Protein AF-0000000069213730 (afdb_homodimer)

Foldseek 3Di:
DDLVVLQVVLLVLLLVLLVLLLVLLVVQCVVVPDDDDPDPVCPVSNVLSVVSNVVSVVSVCVNVVVVVCCVPPVLCLFLLSVLVVLLVNLVSQLDDDPDDPVSNVSSNVSSVSSNVSSVVSNCCRVPNDPSNGVCSNCVSCVVVVVD/DDLVVLVVVLLVLLLVLLVLLLVLLVVQCCVVPPDDDPDVVCPVSNVLSVVSNVVSVVSVCVNVVVVVCCVPPVLCLFLLSVLVVLLVNLVSQLPDDPDDPVSNVSSNVSSVSSNVSSVVSNCCRVPNDPSNGVCSNCVSCVVVVVD

Radius of gyration: 19.74 Å; Cα contacts (8 Å, |Δi|>4): 390; chains: 2; bounding box: 55×53×45 Å

Solvent-accessible surface area (backbone atoms only — not comparable to full-atom values): 14589 Å² total; per-residue (Å²): 132,55,46,68,55,43,50,50,50,52,50,49,54,43,52,50,52,20,49,51,41,29,50,49,12,52,51,41,43,57,60,62,58,62,78,62,81,87,43,80,89,47,59,70,64,55,50,59,26,52,50,27,41,52,48,18,52,53,47,45,28,56,76,74,34,43,65,59,33,51,49,36,34,31,47,59,47,34,40,51,42,38,10,55,48,27,37,50,50,10,54,58,50,29,58,40,73,83,44,54,71,66,48,29,52,49,16,41,52,54,11,48,52,32,30,50,53,8,50,52,29,37,47,39,52,75,70,37,56,64,49,45,44,44,40,46,37,38,52,48,26,65,70,59,56,71,111,131,56,48,67,54,45,51,50,51,53,49,51,53,43,51,52,52,19,50,51,41,29,50,49,12,51,52,44,44,53,56,54,61,66,72,55,79,85,42,80,90,46,61,68,63,55,48,57,26,51,50,27,39,51,50,18,52,52,46,45,28,58,77,74,35,43,66,58,32,50,49,36,34,30,47,60,48,34,40,51,42,37,9,56,49,27,37,50,50,12,55,56,50,29,59,39,70,84,44,55,72,68,47,28,51,50,16,44,54,53,11,49,52,32,30,50,53,8,50,52,28,39,47,38,53,74,69,37,55,62,50,46,45,45,39,48,38,38,52,50,26,63,71,61,58,73,109

Secondary structure (DSSP, 8-state):
--HHHHHHHHHHHHHHHHHHHHHHHHHHHHHHHSSS---GGGGGGGHHHHHHHHHHHHHHHHHH-HHHHHHH-GGGGSHHHHHHHHHHHHHHHH--SSS-HHHHHHHHHHHHHHHHHHHHHHHHHHHS-HHHHHHHHHHHHHHHT--/--HHHHHHHHHHHHHHHHHHHHHHHHHHHHHHHHHS---GGGGGGGHHHHHHHHHHHHHHHHHH-HHHHHHH-GGGGSHHHHHHHHHHHHHHHH--SSS-HHHHHHHHHHHHHHHHHHHHHHHHHHHS-HHHHHHHHHHHHHHHT--

Sequence (294 aa):
METKTWILILRWVNIVAAVVIGAMGIYQLVTFQMFSDFHFYEIWSIFTPIYSLIFCGLLLAIEFKKDFIAEQFQFMMTCFGRGIFYIFLGSVVSYSPTGSSSQQVAGWIWGLTLWLVGIFYVVIHFVGPKSATAGLRDAVSAEYGTAMETKTWILILRWVNIVAAVVIGAMGIYQLVTFQMFSDFHFYEIWSIFTPIYSLIFCGLLLAIEFKKDFIAEQFQFMMTCFGRGIFYIFLGSVVSYSPTGSSSQQVAGWIWGLTLWLVGIFYVVIHFVGPKSATAGLRDAVSAEYGTA

pLDDT: mean 78.94, std 15.92, range [37.81, 96.38]

Organism: Paramecium tetraurelia (NCBI:txid5888)

Nearest PDB structures (foldseek):
  8qae-assembly1_A  TM=4.904E-01  e=9.691E+00  synthetic construct
  4oq5-assembly1_A  TM=1.900E-01  e=5.378E+00  Homo sapiens
  4oq5-assembly1_A  TM=1.900E-01  e=6.230E+00  Homo sapiens

InterPro domains:
  IPR013714 Golgi apparatus membrane protein TVP15 [PF08507] (9-138)
  IPR013714 Golgi apparatus membrane protein TVP15 [PTHR28128] (3-138)

Structure (mmCIF, N/CA/C/O backbone):
data_AF-0000000069213730-model_v1
#
loop_
_entity.id
_entity.type
_entity.pdbx_description
1 polymer 'Chromosome undetermined scaffold_112, whole genome shotgun sequence'
#
loop_
_atom_site.group_PDB
_atom_site.id
_atom_site.type_symbol
_atom_site.label_atom_id
_atom_site.label_alt_id
_atom_site.label_comp_id
_atom_site.label_asym_id
_atom_site.label_entity_id
_atom_site.label_seq_id
_atom_site.pdbx_PDB_ins_code
_atom_site.Cartn_x
_atom_site.Cartn_y
_atom_site.Cartn_z
_atom_site.occupancy
_atom_site.B_iso_or_equiv
_atom_site.auth_seq_id
_atom_site.auth_comp_id
_atom_site.auth_asym_id
_atom_site.auth_atom_id
_atom_site.pdbx_PDB_model_num
ATOM 1 N N . MET A 1 1 ? -29.531 3.436 14.289 1 64.88 1 MET A N 1
ATOM 2 C CA . MET A 1 1 ? -28.375 3.199 15.156 1 64.88 1 MET A CA 1
ATOM 3 C C . MET A 1 1 ? -27.672 4.508 15.492 1 64.88 1 MET A C 1
ATOM 5 O O . MET A 1 1 ? -27.516 5.375 14.633 1 64.88 1 MET A O 1
ATOM 9 N N . GLU A 1 2 ? -27.359 4.578 16.781 1 74.44 2 GLU A N 1
ATOM 10 C CA . GLU A 1 2 ? -26.719 5.805 17.25 1 74.44 2 GLU A CA 1
ATOM 11 C C . GLU A 1 2 ? -25.281 5.895 16.75 1 74.44 2 GLU A C 1
ATOM 13 O O . GLU A 1 2 ? -24.656 4.875 16.438 1 74.44 2 GLU A O 1
ATOM 18 N N . THR A 1 3 ? -24.891 7 16.516 1 75.12 3 THR A N 1
ATOM 19 C CA . THR A 1 3 ? -23.531 7.277 16.062 1 75.12 3 THR A CA 1
ATOM 20 C C . THR A 1 3 ? -22.516 6.488 16.875 1 75.12 3 THR A C 1
ATOM 22 O O . THR A 1 3 ? -21.547 5.945 16.328 1 75.12 3 THR A O 1
ATOM 25 N N . LYS A 1 4 ? -22.719 6.359 18.172 1 77.69 4 LYS A N 1
ATOM 26 C CA . LYS A 1 4 ? -21.797 5.656 19.062 1 77.69 4 LYS A CA 1
ATOM 27 C C . LYS A 1 4 ? -21.719 4.172 18.703 1 77.69 4 LYS A C 1
ATOM 29 O O . LYS A 1 4 ? -20.641 3.566 18.781 1 77.69 4 LYS A O 1
ATOM 34 N N . THR A 1 5 ? -22.828 3.654 18.359 1 79.88 5 THR A N 1
ATOM 35 C CA . THR A 1 5 ? -22.891 2.24 18 1 79.88 5 THR A CA 1
ATOM 36 C C . THR A 1 5 ? -22.109 1.974 16.719 1 79.88 5 THR A C 1
ATOM 38 O O . THR A 1 5 ? -21.375 0.99 16.625 1 79.88 5 THR A O 1
ATOM 41 N N . TRP A 1 6 ? -22.219 2.844 15.781 1 78.81 6 TRP A N 1
ATOM 42 C CA . TRP A 1 6 ? -21.516 2.688 14.516 1 78.81 6 TRP A CA 1
ATOM 43 C C . TRP A 1 6 ? -20 2.764 14.727 1 78.81 6 TRP A C 1
ATOM 45 O O . TRP A 1 6 ? -19.25 1.997 14.125 1 78.81 6 TRP A O 1
ATOM 55 N N . ILE A 1 7 ? -19.625 3.666 15.594 1 78.31 7 ILE A N 1
ATOM 56 C CA . ILE A 1 7 ? -18.203 3.844 15.875 1 78.31 7 ILE A CA 1
ATOM 57 C C . ILE A 1 7 ? -17.641 2.582 16.531 1 78.31 7 ILE A C 1
ATOM 59 O O . ILE A 1 7 ? -16.547 2.141 16.203 1 78.31 7 ILE A O 1
ATOM 63 N N . LEU A 1 8 ? -18.453 2.074 17.375 1 83.75 8 LEU A N 1
ATOM 64 C CA . LEU A 1 8 ? -18.031 0.852 18.062 1 83.75 8 LEU A CA 1
ATOM 65 C C . LEU A 1 8 ? -17.938 -0.308 17.078 1 83.75 8 LEU A C 1
ATOM 67 O O . LEU A 1 8 ? -17 -1.104 17.141 1 83.75 8 LEU A O 1
ATOM 71 N N . ILE A 1 9 ? -18.891 -0.422 16.25 1 85.31 9 ILE A N 1
ATOM 72 C CA . ILE A 1 9 ? -18.875 -1.48 15.242 1 85.31 9 ILE A CA 1
ATOM 73 C C . ILE A 1 9 ? -17.656 -1.335 14.352 1 85.31 9 ILE A C 1
ATOM 75 O O . ILE A 1 9 ? -16.938 -2.307 14.109 1 85.31 9 ILE A O 1
ATOM 79 N N . LEU A 1 10 ? -17.406 -0.163 13.898 1 86.38 10 LEU A N 1
ATOM 80 C CA . LEU A 1 10 ? -16.281 0.077 13 1 86.38 10 LEU A CA 1
ATOM 81 C C . LEU A 1 10 ? -14.953 -0.182 13.711 1 86.38 10 LEU A C 1
ATOM 83 O O . LEU A 1 10 ? -14 -0.667 13.094 1 86.38 10 LEU A O 1
ATOM 87 N N . ARG A 1 11 ? -14.93 0.117 14.977 1 87.06 11 ARG A N 1
ATOM 88 C CA . ARG A 1 11 ? -13.727 -0.143 15.766 1 87.06 11 ARG A CA 1
ATOM 89 C C . ARG A 1 11 ? -13.453 -1.639 15.867 1 87.06 11 ARG A C 1
ATOM 91 O O . ARG A 1 11 ? -12.328 -2.084 15.648 1 87.06 11 ARG A O 1
ATOM 98 N N . TRP A 1 12 ? -14.445 -2.367 16.156 1 90.56 12 TRP A N 1
ATOM 99 C CA . TRP A 1 12 ? -14.281 -3.811 16.297 1 90.56 12 TRP A CA 1
ATOM 100 C C . TRP A 1 12 ? -13.969 -4.449 14.945 1 90.56 12 TRP A C 1
ATOM 102 O O . TRP A 1 12 ? -13.133 -5.355 14.859 1 90.56 12 TRP A O 1
ATOM 112 N N . VAL A 1 13 ? -14.672 -4.008 13.93 1 91.88 13 VAL A N 1
ATOM 113 C CA . VAL A 1 13 ? -14.398 -4.508 12.586 1 91.88 13 VAL A CA 1
ATOM 114 C C . VAL A 1 13 ? -12.922 -4.297 12.25 1 91.88 13 VAL A C 1
ATOM 116 O O . VAL A 1 13 ? -12.258 -5.203 11.742 1 91.88 13 VAL A O 1
ATOM 119 N N . ASN A 1 14 ? -12.414 -3.16 12.586 1 92.38 14 ASN A N 1
ATOM 120 C CA . ASN A 1 14 ? -11.023 -2.838 12.312 1 92.38 14 ASN A CA 1
ATOM 121 C C . ASN A 1 14 ? -10.07 -3.713 13.125 1 92.38 14 ASN A C 1
ATOM 123 O O . ASN A 1 14 ? -9.086 -4.223 12.594 1 92.38 14 ASN A O 1
ATOM 127 N N . ILE A 1 15 ? -10.344 -3.904 14.359 1 94.06 15 ILE A N 1
ATOM 128 C CA . ILE A 1 15 ? -9.477 -4.691 15.234 1 94.06 15 ILE A CA 1
ATOM 129 C C . ILE A 1 15 ? -9.469 -6.145 14.773 1 94.06 15 ILE A C 1
ATOM 131 O O . ILE A 1 15 ? -8.406 -6.766 14.688 1 94.06 15 ILE A O 1
ATOM 135 N N . VAL A 1 16 ? -10.609 -6.66 14.461 1 95.06 16 VAL A N 1
ATOM 136 C CA . VAL A 1 16 ? -10.695 -8.039 13.984 1 95.06 16 VAL A CA 1
ATOM 137 C C . VAL A 1 16 ? -9.922 -8.18 12.672 1 95.06 16 VAL A C 1
ATOM 139 O O . VAL A 1 16 ? -9.18 -9.141 12.484 1 95.06 16 VAL A O 1
ATOM 142 N N . ALA A 1 17 ? -10.148 -7.211 11.773 1 95.75 17 ALA A N 1
ATOM 143 C CA . ALA A 1 17 ? -9.422 -7.234 10.5 1 95.75 17 ALA A CA 1
ATOM 144 C C . ALA A 1 17 ? -7.914 -7.219 10.734 1 95.75 17 ALA A C 1
ATOM 146 O O . ALA A 1 17 ? -7.168 -7.926 10.055 1 95.75 17 ALA A O 1
ATOM 147 N N . ALA A 1 18 ? -7.461 -6.426 11.664 1 96.19 18 ALA A N 1
ATOM 148 C CA . ALA A 1 18 ? -6.039 -6.352 11.992 1 96.19 18 ALA A CA 1
ATOM 149 C C . ALA A 1 18 ? -5.527 -7.691 12.508 1 96.19 18 ALA A C 1
ATOM 151 O O . ALA A 1 18 ? -4.457 -8.156 12.094 1 96.19 18 ALA A O 1
ATOM 152 N N . VAL A 1 19 ? -6.258 -8.281 13.32 1 95.19 19 VAL A N 1
ATOM 153 C CA . VAL A 1 19 ? -5.867 -9.562 13.891 1 95.19 19 VAL A CA 1
ATOM 154 C C . VAL A 1 19 ? -5.816 -10.625 12.789 1 95.19 19 VAL A C 1
ATOM 156 O O . VAL A 1 19 ? -4.91 -11.461 12.766 1 95.19 19 VAL A O 1
ATOM 159 N N . VAL A 1 20 ? -6.777 -10.57 11.93 1 94 20 VAL A N 1
ATOM 160 C CA . VAL A 1 20 ? -6.844 -11.531 10.828 1 94 20 VAL A CA 1
ATOM 161 C C . VAL A 1 20 ? -5.59 -11.422 9.969 1 94 20 VAL A C 1
ATOM 163 O O . VAL A 1 20 ? -4.93 -12.422 9.688 1 94 20 VAL A O 1
ATOM 166 N N . ILE A 1 21 ? -5.219 -10.219 9.523 1 94.19 21 ILE A N 1
ATOM 167 C CA . ILE A 1 21 ? -4.066 -10.07 8.648 1 94.19 21 ILE A CA 1
ATOM 168 C C . ILE A 1 21 ? -2.785 -10.383 9.414 1 94.19 21 ILE A C 1
ATOM 170 O O . ILE A 1 21 ? -1.832 -10.922 8.852 1 94.19 21 ILE A O 1
ATOM 174 N N . GLY A 1 22 ? -2.734 -10.078 10.688 1 94.75 22 GLY A N 1
ATOM 175 C CA . GLY A 1 22 ? -1.594 -10.438 11.516 1 94.75 22 GLY A CA 1
ATOM 176 C C . GLY A 1 22 ? -1.428 -11.938 11.672 1 94.75 22 GLY A C 1
ATOM 177 O O . GLY A 1 22 ? -0.316 -12.461 11.57 1 94.75 22 GLY A O 1
ATOM 178 N N . ALA A 1 23 ? -2.494 -12.617 11.961 1 92.44 23 ALA A N 1
ATOM 179 C CA . ALA A 1 23 ? -2.473 -14.07 12.086 1 92.44 23 ALA A CA 1
ATOM 180 C C . ALA A 1 23 ? -1.986 -14.719 10.789 1 92.44 23 ALA A C 1
ATOM 182 O O . ALA A 1 23 ? -1.218 -15.68 10.828 1 92.44 23 ALA A O 1
ATOM 183 N N . MET A 1 24 ? -2.455 -14.148 9.75 1 87.56 24 MET A N 1
ATOM 184 C CA . MET A 1 24 ? -2.006 -14.656 8.453 1 87.56 24 MET A CA 1
ATOM 185 C C . MET A 1 24 ? -0.502 -14.469 8.289 1 87.56 24 MET A C 1
ATOM 187 O O . MET A 1 24 ? 0.189 -15.367 7.805 1 87.56 24 MET A O 1
ATOM 191 N N . GLY A 1 25 ? -0.002 -13.312 8.562 1 87.94 25 GLY A N 1
ATOM 192 C CA . GLY A 1 25 ? 1.427 -13.062 8.461 1 87.94 25 GLY A CA 1
ATOM 193 C C . GLY A 1 25 ? 2.26 -14 9.312 1 87.94 25 GLY A C 1
ATOM 194 O O . GLY A 1 25 ? 3.264 -14.547 8.844 1 87.94 25 GLY A O 1
ATOM 195 N N . ILE A 1 26 ? 1.832 -14.188 10.5 1 89.75 26 ILE A N 1
ATOM 196 C CA . ILE A 1 26 ? 2.535 -15.086 11.414 1 89.75 26 ILE A CA 1
ATOM 197 C C . ILE A 1 26 ? 2.479 -16.516 10.875 1 89.75 26 ILE A C 1
ATOM 199 O O . ILE A 1 26 ? 3.49 -17.219 10.859 1 89.75 26 ILE A O 1
ATOM 203 N N . TYR A 1 27 ? 1.323 -16.891 10.445 1 84.94 27 TYR A N 1
ATOM 204 C CA . TYR A 1 27 ? 1.148 -18.219 9.883 1 84.94 27 TYR A CA 1
ATOM 205 C C . TYR A 1 27 ? 2.09 -18.438 8.703 1 84.94 27 TYR A C 1
ATOM 207 O O . TYR A 1 27 ? 2.762 -19.469 8.617 1 84.94 27 TYR A O 1
ATOM 215 N N . GLN A 1 28 ? 2.143 -17.484 7.844 1 81.69 28 GLN A N 1
ATOM 216 C CA . GLN A 1 28 ? 2.975 -17.609 6.656 1 81.69 28 GLN A CA 1
ATOM 217 C C . GLN A 1 28 ? 4.457 -17.578 7.016 1 81.69 28 GLN A C 1
ATOM 219 O O . GLN A 1 28 ? 5.27 -18.25 6.375 1 81.69 28 GLN A O 1
ATOM 224 N N . LEU A 1 29 ? 4.801 -16.766 7.945 1 80.75 29 LEU A N 1
ATOM 225 C CA . LEU A 1 29 ? 6.195 -16.703 8.375 1 80.75 29 LEU A CA 1
ATOM 226 C C . LEU A 1 29 ? 6.637 -18.031 8.977 1 80.75 29 LEU A C 1
ATOM 228 O O . LEU A 1 29 ? 7.754 -18.484 8.734 1 80.75 29 LEU A O 1
ATOM 232 N N . VAL A 1 30 ? 5.812 -18.578 9.742 1 78.25 30 VAL A N 1
ATOM 233 C CA . VAL A 1 30 ? 6.133 -19.812 10.438 1 78.25 30 VAL A CA 1
ATOM 234 C C . VAL A 1 30 ? 6.172 -20.969 9.438 1 78.25 30 VAL A C 1
ATOM 236 O O . VAL A 1 30 ? 7.035 -21.844 9.531 1 78.25 30 VAL A O 1
ATOM 239 N N . THR A 1 31 ? 5.285 -20.875 8.516 1 71.12 31 THR A N 1
ATOM 240 C CA . THR A 1 31 ? 5.246 -21.969 7.535 1 71.12 31 THR A CA 1
ATOM 241 C C . THR A 1 31 ? 6.305 -21.75 6.457 1 71.12 31 THR A C 1
ATOM 243 O O . THR A 1 31 ? 6.777 -22.719 5.852 1 71.12 31 THR A O 1
ATOM 246 N N . PHE A 1 32 ? 6.336 -20.438 5.766 1 58.06 32 PHE A N 1
ATOM 247 C CA . PHE A 1 32 ? 7.387 -20.141 4.797 1 58.06 32 PHE A CA 1
ATOM 248 C C . PHE A 1 32 ? 8.75 -20.594 5.316 1 58.06 32 PHE A C 1
ATOM 250 O O . PHE A 1 32 ? 9.555 -21.141 4.566 1 58.06 32 PHE A O 1
ATOM 257 N N . GLN A 1 33 ? 9.227 -19.531 6.453 1 47.69 33 GLN A N 1
ATOM 258 C CA . GLN A 1 33 ? 10.578 -19.812 6.941 1 47.69 33 GLN A CA 1
ATOM 259 C C . GLN A 1 33 ? 10.797 -21.312 7.133 1 47.69 33 GLN A C 1
ATOM 261 O O . GLN A 1 33 ? 11.883 -21.828 6.871 1 47.69 33 GLN A O 1
ATOM 266 N N . MET A 1 34 ? 10.078 -21.609 8.211 1 38.12 34 MET A N 1
ATOM 267 C CA . MET A 1 34 ? 10.828 -22.656 8.898 1 38.12 34 MET A CA 1
ATOM 268 C C . MET A 1 34 ? 11.484 -23.609 7.895 1 38.12 34 MET A C 1
ATOM 270 O O . MET A 1 34 ? 12.641 -23.984 8.062 1 38.12 34 MET A O 1
ATOM 274 N N . PHE A 1 35 ? 11.094 -24.75 7.473 1 37.81 35 PHE A N 1
ATOM 275 C CA . PHE A 1 35 ? 11.859 -25.938 7.164 1 37.81 35 PHE A CA 1
ATOM 276 C C . PHE A 1 35 ? 12.125 -26.047 5.668 1 37.81 35 PHE A C 1
ATOM 278 O O . PHE A 1 35 ? 12.789 -26.984 5.215 1 37.81 35 PHE A O 1
ATOM 285 N N . SER A 1 36 ? 11.227 -25.422 4.742 1 45.38 36 SER A N 1
ATOM 286 C CA . SER A 1 36 ? 11.625 -26.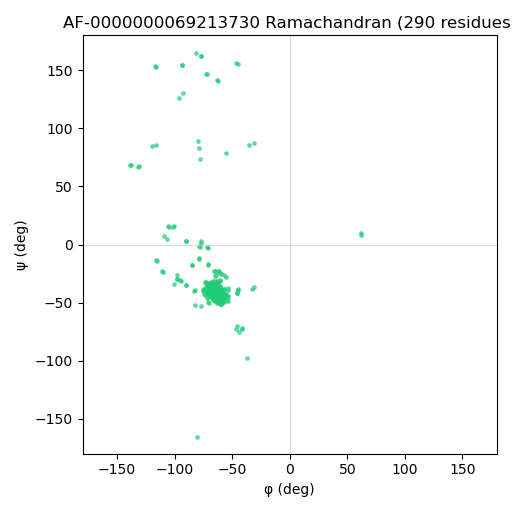078 3.506 1 45.38 36 SER A CA 1
ATOM 287 C C . SER A 1 36 ? 12.883 -25.453 2.918 1 45.38 36 SER A C 1
ATOM 289 O O . SER A 1 36 ? 13.328 -24.406 3.389 1 45.38 36 SER A O 1
ATOM 291 N N . ASP A 1 37 ? 13.305 -25.703 1.595 1 44.72 37 ASP A N 1
ATOM 292 C CA . ASP A 1 37 ? 14.484 -25.516 0.759 1 44.72 37 ASP A CA 1
ATOM 293 C C . ASP A 1 37 ? 14.602 -24.062 0.286 1 44.72 37 ASP A C 1
ATOM 295 O O . ASP A 1 37 ? 13.844 -23.625 -0.59 1 44.72 37 ASP A O 1
ATOM 299 N N . PHE A 1 38 ? 14.984 -23.203 1.198 1 48.34 38 PHE A N 1
ATOM 300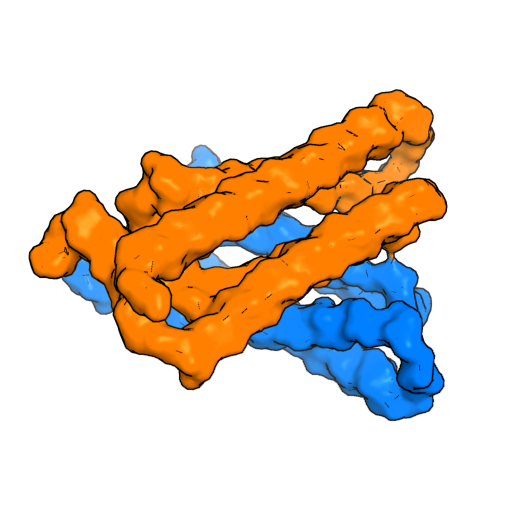 C CA . PHE A 1 38 ? 15.312 -21.859 0.744 1 48.34 38 PHE A CA 1
ATOM 301 C C . PHE A 1 38 ? 15.875 -21.891 -0.67 1 48.34 38 PHE A C 1
ATOM 303 O O . PHE A 1 38 ? 16.953 -22.438 -0.901 1 48.34 38 PHE A O 1
ATOM 310 N N . HIS A 1 39 ? 15.07 -21.844 -1.625 1 52.03 39 HIS A N 1
ATOM 311 C CA . HIS A 1 39 ? 15.555 -21.594 -2.98 1 52.03 39 HIS A CA 1
ATOM 312 C C . HIS A 1 39 ? 15.438 -20.125 -3.344 1 52.03 39 HIS A C 1
ATOM 314 O O . HIS A 1 39 ? 14.492 -19.453 -2.926 1 52.03 39 HIS A O 1
ATOM 320 N N . PHE A 1 40 ? 16.406 -19.562 -3.738 1 52.5 40 PHE A N 1
ATOM 321 C CA . PHE A 1 40 ? 16.547 -18.172 -4.191 1 52.5 40 PHE A CA 1
ATOM 322 C C . PHE A 1 40 ? 15.258 -17.672 -4.82 1 52.5 40 PHE A C 1
ATOM 324 O O . PHE A 1 40 ? 14.883 -16.516 -4.637 1 52.5 40 PHE A O 1
ATOM 331 N N . TYR A 1 41 ? 14.555 -18.578 -5.559 1 52.72 41 TYR A N 1
ATOM 332 C CA . TYR A 1 41 ? 13.359 -18.188 -6.297 1 52.72 41 TYR A CA 1
ATOM 333 C C . TYR A 1 41 ? 12.195 -17.906 -5.348 1 52.72 41 TYR A C 1
ATOM 335 O O . TYR A 1 41 ? 11.203 -17.297 -5.738 1 52.72 41 TYR A O 1
ATOM 343 N N . GLU A 1 42 ? 12.531 -18.141 -4.02 1 59.19 42 GLU A N 1
ATOM 344 C CA . GLU A 1 42 ? 11.422 -18 -3.08 1 59.19 42 GLU A CA 1
ATOM 345 C C . GLU A 1 42 ? 11.594 -16.75 -2.217 1 59.19 42 GLU A C 1
ATOM 347 O O . GLU A 1 42 ? 10.828 -16.531 -1.276 1 59.19 42 GLU A O 1
ATOM 352 N N . ILE A 1 43 ? 12.602 -15.969 -2.568 1 64 43 ILE A N 1
ATOM 353 C CA . ILE A 1 43 ? 12.844 -14.773 -1.766 1 64 43 ILE A CA 1
ATOM 354 C C . ILE A 1 43 ? 11.609 -13.875 -1.8 1 64 43 ILE A C 1
ATOM 356 O O . ILE A 1 43 ? 11.305 -13.195 -0.816 1 64 43 ILE A O 1
ATOM 360 N N . TRP A 1 44 ? 10.82 -14 -2.859 1 63.56 44 TRP A N 1
ATOM 361 C CA . TRP A 1 44 ? 9.641 -13.164 -3.004 1 63.56 44 TRP A CA 1
ATOM 362 C C . TRP A 1 44 ? 8.562 -13.562 -1.998 1 63.56 44 TRP A C 1
ATOM 364 O O . TRP A 1 44 ? 7.711 -12.75 -1.634 1 63.56 44 TRP A O 1
ATOM 374 N N . SER A 1 45 ? 8.805 -14.781 -1.499 1 68.62 45 SER A N 1
ATOM 375 C CA . SER A 1 45 ? 7.762 -15.297 -0.625 1 68.62 45 SER A CA 1
ATOM 376 C C . SER A 1 45 ? 7.848 -14.68 0.767 1 68.62 45 SER A C 1
ATOM 378 O O . SER A 1 45 ? 6.887 -14.734 1.537 1 68.62 45 SER A O 1
ATOM 380 N N . ILE A 1 46 ? 8.945 -14 1.026 1 75.12 46 ILE A N 1
ATOM 381 C CA . ILE A 1 46 ? 9.117 -13.453 2.365 1 75.12 46 ILE A CA 1
ATOM 382 C C . ILE A 1 46 ? 8.422 -12.102 2.463 1 75.12 46 ILE A C 1
ATOM 384 O O . ILE A 1 46 ? 8.141 -11.617 3.562 1 75.12 46 ILE A O 1
ATOM 388 N N . PHE A 1 47 ? 8.141 -11.547 1.407 1 76.69 47 PHE A N 1
ATOM 389 C CA . PHE A 1 47 ? 7.629 -10.18 1.406 1 76.69 47 PHE A CA 1
ATOM 390 C C . PHE A 1 47 ? 6.191 -10.141 1.912 1 76.69 47 PHE A C 1
ATOM 392 O O . PHE A 1 47 ? 5.84 -9.297 2.734 1 76.69 47 PHE A O 1
ATOM 399 N N . THR A 1 48 ? 5.41 -11.133 1.568 1 79.56 48 THR A N 1
ATOM 400 C CA . THR A 1 48 ? 3.99 -11.07 1.899 1 79.56 48 THR A CA 1
ATOM 401 C C . THR A 1 48 ? 3.783 -11.172 3.408 1 79.56 48 THR A C 1
ATOM 403 O O . THR A 1 48 ? 3.074 -10.352 3.998 1 79.56 48 THR A O 1
ATOM 406 N N . PRO A 1 49 ? 4.473 -12.094 4.051 1 84.56 49 PRO A N 1
ATOM 407 C CA . PRO A 1 49 ? 4.242 -12.141 5.496 1 84.56 49 PRO A CA 1
ATOM 408 C C . PRO A 1 49 ? 4.793 -10.914 6.219 1 84.56 49 PRO A C 1
ATOM 410 O O . PRO A 1 49 ? 4.211 -10.461 7.207 1 84.56 49 PRO A O 1
ATOM 413 N N . ILE A 1 50 ? 5.867 -10.383 5.758 1 86.56 50 ILE A N 1
ATOM 414 C CA . ILE A 1 50 ? 6.438 -9.188 6.371 1 86.56 50 ILE A CA 1
ATOM 415 C C . ILE A 1 50 ? 5.484 -8.008 6.195 1 86.56 50 ILE A C 1
ATOM 417 O O . ILE A 1 50 ? 5.176 -7.305 7.156 1 86.56 50 ILE A O 1
ATOM 421 N N . TYR A 1 51 ? 5.055 -7.848 5.039 1 88.31 51 TYR A N 1
ATOM 422 C CA . TYR A 1 51 ? 4.129 -6.746 4.805 1 88.31 51 TYR A C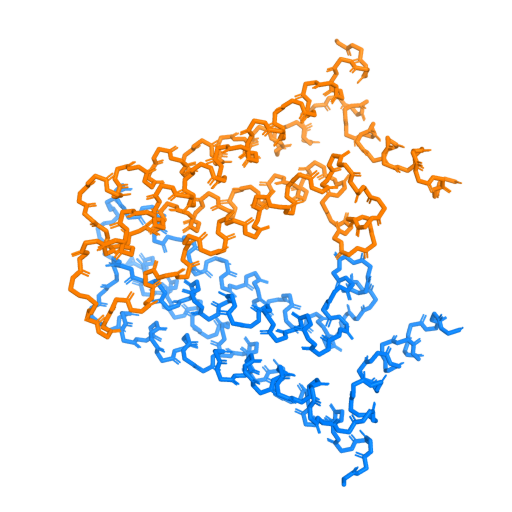A 1
ATOM 423 C C . TYR A 1 51 ? 2.832 -6.949 5.582 1 88.31 51 TYR A C 1
ATOM 425 O O . TYR A 1 51 ? 2.234 -5.988 6.07 1 88.31 51 TYR A O 1
ATOM 433 N N . SER A 1 52 ? 2.4 -8.195 5.676 1 89.56 52 SER A N 1
ATOM 434 C CA . SER A 1 52 ? 1.18 -8.461 6.43 1 89.56 52 SER A CA 1
ATOM 435 C C . SER A 1 52 ? 1.325 -8.031 7.887 1 89.56 52 SER A C 1
ATOM 437 O O . SER A 1 52 ? 0.398 -7.461 8.469 1 89.56 52 SER A O 1
ATOM 439 N N . LEU A 1 53 ? 2.479 -8.211 8.406 1 93.81 53 LEU A N 1
ATOM 440 C CA . LEU A 1 53 ? 2.701 -7.828 9.789 1 93.81 53 LEU A CA 1
ATOM 441 C C . LEU A 1 53 ? 2.811 -6.312 9.922 1 93.81 53 LEU A C 1
ATOM 443 O O . LEU A 1 53 ? 2.314 -5.734 10.891 1 93.81 53 LEU A O 1
ATOM 447 N N . ILE A 1 54 ? 3.449 -5.742 8.977 1 93.75 54 ILE A N 1
ATOM 448 C CA . ILE A 1 54 ? 3.543 -4.285 8.969 1 93.75 54 ILE A CA 1
ATOM 449 C C . ILE A 1 54 ? 2.145 -3.678 8.875 1 93.75 54 ILE A C 1
ATOM 451 O O . ILE A 1 54 ? 1.799 -2.775 9.641 1 93.75 54 ILE A O 1
ATOM 455 N N . PHE A 1 55 ? 1.337 -4.168 8.023 1 94.81 55 PHE A N 1
ATOM 456 C CA . PHE A 1 55 ? -0.006 -3.629 7.84 1 94.81 55 PHE A CA 1
ATOM 457 C C . PHE A 1 55 ? -0.892 -3.959 9.031 1 94.81 55 PHE A C 1
ATOM 459 O O . PHE A 1 55 ? -1.795 -3.193 9.375 1 94.81 55 PHE A O 1
ATOM 466 N N . CYS A 1 56 ? -0.633 -5.184 9.633 1 96.38 56 CYS A N 1
ATOM 467 C CA . CYS A 1 56 ? -1.286 -5.445 10.914 1 96.38 56 CYS A CA 1
ATOM 468 C C . CYS A 1 56 ? -1.008 -4.328 11.906 1 96.38 56 CYS A C 1
ATOM 470 O O . CYS A 1 56 ? -1.933 -3.793 12.523 1 96.38 56 CYS A O 1
ATOM 472 N N . GLY A 1 57 ? 0.223 -3.93 12.062 1 96 57 GLY A N 1
ATOM 473 C CA . GLY A 1 57 ? 0.59 -2.826 12.938 1 96 57 GLY A CA 1
ATOM 474 C C . GLY A 1 57 ? -0.084 -1.52 12.562 1 96 57 GLY A C 1
ATOM 475 O O . GLY A 1 57 ? -0.558 -0.786 13.43 1 96 57 GLY A O 1
ATOM 476 N N . LEU A 1 58 ? -0.134 -1.262 11.273 1 94.38 58 LEU A N 1
ATOM 477 C CA . LEU A 1 58 ? -0.754 -0.037 10.773 1 94.38 58 LEU A CA 1
ATOM 478 C C . LEU A 1 58 ? -2.242 -0.007 11.109 1 94.38 58 LEU A C 1
ATOM 480 O O . LEU A 1 58 ? -2.764 1.022 11.547 1 94.38 58 LEU A O 1
ATOM 484 N N . LEU A 1 59 ? -2.928 -1.098 10.922 1 94.62 59 LEU A N 1
ATOM 485 C CA . LEU A 1 59 ? -4.359 -1.163 11.203 1 94.62 59 LEU A CA 1
ATOM 486 C C . LEU A 1 59 ? -4.625 -1.021 12.703 1 94.62 59 LEU A C 1
ATOM 488 O O . LEU A 1 59 ? -5.605 -0.393 13.102 1 94.62 59 LEU A O 1
ATOM 492 N N . LEU A 1 60 ? -3.752 -1.588 13.5 1 94.88 60 LEU A N 1
ATOM 493 C CA . LEU A 1 60 ? -3.895 -1.415 14.938 1 94.88 60 LEU A CA 1
ATOM 494 C C . LEU A 1 60 ? -3.645 0.035 15.336 1 94.88 60 LEU A C 1
ATOM 496 O O . LEU A 1 60 ? -4.285 0.547 16.266 1 94.88 60 LEU A O 1
ATOM 500 N N . ALA A 1 61 ? -2.758 0.653 14.688 1 92.88 61 ALA A N 1
ATOM 501 C CA . ALA A 1 61 ? -2.42 2.041 14.992 1 92.88 61 ALA A CA 1
ATOM 502 C C . ALA A 1 61 ? -3.605 2.965 14.727 1 92.88 61 ALA A C 1
ATOM 504 O O . ALA A 1 61 ? -3.709 4.035 15.328 1 92.88 61 ALA A O 1
ATOM 505 N N . ILE A 1 62 ? -4.477 2.582 13.836 1 88.31 62 ILE A N 1
ATOM 506 C CA . ILE A 1 62 ? -5.668 3.385 13.57 1 88.31 62 ILE A CA 1
ATOM 507 C C . ILE A 1 62 ? -6.504 3.5 14.844 1 88.31 62 ILE A C 1
ATOM 509 O O . ILE A 1 62 ? -7.121 4.539 15.094 1 88.31 62 ILE A O 1
ATOM 513 N N . GLU A 1 63 ? -6.457 2.488 15.68 1 85.75 63 GLU A N 1
ATOM 514 C CA . GLU A 1 63 ? -7.281 2.457 16.875 1 85.75 63 GLU A CA 1
ATOM 515 C C . GLU A 1 63 ? -6.508 2.977 18.094 1 85.75 63 GLU A C 1
ATOM 517 O O . GLU A 1 63 ? -7.074 3.658 18.953 1 85.75 63 GLU A O 1
ATOM 522 N N . PHE A 1 64 ? -5.207 2.738 18.031 1 89.94 64 PHE A N 1
ATOM 523 C CA . PHE A 1 64 ? -4.477 2.992 19.266 1 89.94 64 PHE A CA 1
ATOM 524 C C . PHE A 1 64 ? -3.57 4.211 19.125 1 89.94 64 PHE A C 1
ATOM 526 O O . PHE A 1 64 ? -3.125 4.785 20.125 1 89.94 64 PHE A O 1
ATOM 533 N N . LYS A 1 65 ? -3.215 4.516 17.953 1 88.38 65 LYS A N 1
ATOM 534 C CA . LYS A 1 65 ? -2.357 5.664 17.672 1 88.38 65 LYS A CA 1
ATOM 535 C C . LYS A 1 65 ? -2.936 6.527 16.547 1 88.38 65 LYS A C 1
ATOM 537 O O . LYS A 1 65 ? -2.271 6.773 15.547 1 88.38 65 LYS A O 1
ATOM 542 N N . LYS A 1 66 ? -3.99 7.102 16.844 1 84.5 66 LYS A N 1
ATOM 543 C CA . LYS A 1 66 ? -4.75 7.836 15.828 1 84.5 66 LYS A CA 1
ATOM 544 C C . LYS A 1 66 ? -3.986 9.07 15.359 1 84.5 66 LYS A C 1
ATOM 546 O O . LYS A 1 66 ? -4.027 9.414 14.172 1 84.5 66 LYS A O 1
ATOM 551 N N . ASP A 1 67 ? -3.301 9.727 16.281 1 86.69 67 ASP A N 1
ATOM 552 C CA . ASP A 1 67 ? -2.541 10.914 15.922 1 86.69 67 ASP A CA 1
ATOM 553 C C . ASP A 1 67 ? -1.479 10.594 14.875 1 86.69 67 ASP A C 1
ATOM 555 O O . ASP A 1 67 ? -1.303 11.344 13.906 1 86.69 67 ASP A O 1
ATOM 559 N N . PHE A 1 68 ? -0.901 9.484 15.125 1 88.69 68 PHE A N 1
ATOM 560 C CA . PHE A 1 68 ? 0.114 9.047 14.172 1 88.69 68 PHE A CA 1
ATOM 561 C C . PHE A 1 68 ? -0.499 8.797 12.797 1 88.69 68 PHE A C 1
ATOM 563 O O . PHE A 1 68 ? 0.051 9.234 11.781 1 88.69 68 PHE A O 1
ATOM 570 N N . ILE A 1 69 ? -1.639 8.203 12.742 1 89.31 69 ILE A N 1
ATOM 571 C CA . ILE A 1 69 ? -2.293 7.852 11.484 1 89.31 69 ILE A CA 1
ATOM 572 C C . ILE A 1 69 ? -2.816 9.109 10.805 1 89.31 69 ILE A C 1
ATOM 574 O O . ILE A 1 69 ? -2.686 9.266 9.586 1 89.31 69 ILE A O 1
ATOM 578 N N . ALA A 1 70 ? -3.332 9.992 11.586 1 85.19 70 ALA A N 1
ATOM 579 C CA . ALA A 1 70 ? -3.84 11.242 11.031 1 85.19 70 ALA A CA 1
ATOM 580 C C . ALA A 1 70 ? -2.717 12.055 10.391 1 85.19 70 ALA A C 1
ATOM 582 O O . ALA A 1 70 ? -2.936 12.75 9.398 1 85.19 70 ALA A O 1
ATOM 583 N N . GLU A 1 71 ? -1.625 11.859 10.977 1 87.12 71 GLU A N 1
ATOM 584 C CA . GLU A 1 71 ? -0.487 12.625 10.477 1 87.12 71 GLU A CA 1
ATOM 585 C C . GLU A 1 71 ? 0.14 11.953 9.258 1 87.12 71 GLU A C 1
ATOM 587 O O . GLU A 1 71 ? 0.464 12.617 8.273 1 87.12 71 GLU A O 1
ATOM 592 N N . GLN A 1 72 ? 0.21 10.656 9.328 1 88.81 72 GLN A N 1
ATOM 593 C CA . GLN A 1 72 ? 0.981 9.945 8.312 1 88.81 72 GLN A CA 1
ATOM 594 C C . GLN A 1 72 ? 0.075 9.398 7.211 1 88.81 72 GLN A C 1
ATOM 596 O O . GLN A 1 72 ? 0.498 9.266 6.062 1 88.81 72 GLN A O 1
ATOM 601 N N . PHE A 1 73 ? -1.151 9.094 7.57 1 91.75 73 PHE A N 1
ATOM 602 C CA . PHE A 1 73 ? -2.104 8.461 6.664 1 91.75 73 PHE A CA 1
ATOM 603 C C . PHE A 1 73 ? -3.488 9.078 6.816 1 91.75 73 PHE A C 1
ATOM 605 O O . PHE A 1 73 ? -4.438 8.391 7.203 1 91.75 73 PHE A O 1
ATOM 612 N N . GLN A 1 74 ? -3.627 10.273 6.418 1 88.19 74 GLN A N 1
ATOM 613 C CA . GLN A 1 74 ? -4.855 11.023 6.656 1 88.19 74 GLN A CA 1
ATOM 614 C C . GLN A 1 74 ? -6.027 10.414 5.887 1 88.19 74 GLN A C 1
ATOM 616 O O . GLN A 1 74 ? -7.168 10.445 6.355 1 88.19 74 GLN A O 1
ATOM 621 N N . PHE A 1 75 ? -5.781 9.836 4.773 1 88.56 75 PHE A N 1
ATOM 622 C CA . PHE A 1 75 ? -6.844 9.242 3.971 1 88.56 75 PHE A CA 1
ATOM 623 C C . PHE A 1 75 ? -7.523 8.109 4.73 1 88.56 75 PHE A C 1
ATOM 625 O O . PHE A 1 75 ? -8.68 7.789 4.465 1 88.56 75 PHE A O 1
ATOM 632 N N . MET A 1 76 ? -6.844 7.52 5.715 1 90.25 76 MET A N 1
ATOM 633 C CA . MET A 1 76 ? -7.383 6.398 6.477 1 90.25 76 MET A CA 1
ATOM 634 C C . MET A 1 76 ? -8.383 6.883 7.523 1 90.25 76 MET A C 1
ATOM 636 O O . MET A 1 76 ? -9.031 6.078 8.188 1 90.25 76 MET A O 1
ATOM 640 N N . MET A 1 77 ? -8.555 8.172 7.594 1 86.62 77 MET A N 1
ATOM 641 C CA . MET A 1 77 ? -9.5 8.742 8.555 1 86.62 77 MET A CA 1
ATOM 642 C C . MET A 1 77 ? -10.891 8.867 7.941 1 86.62 77 MET A C 1
ATOM 644 O O . MET A 1 77 ? -11.836 9.281 8.617 1 86.62 77 MET A O 1
ATOM 648 N N . THR A 1 78 ? -11 8.406 6.738 1 85.94 78 THR A N 1
ATOM 649 C CA . THR A 1 78 ? -12.289 8.398 6.055 1 85.94 78 THR A CA 1
ATOM 650 C C . THR A 1 78 ? -12.742 6.973 5.754 1 85.94 78 THR A C 1
ATOM 652 O O . THR A 1 78 ? -11.906 6.074 5.59 1 85.94 78 THR A O 1
ATOM 655 N N . CYS A 1 79 ? -14.047 6.812 5.672 1 88.81 79 CYS A N 1
ATOM 656 C CA . CYS A 1 79 ? -14.586 5.488 5.371 1 88.81 79 CYS A CA 1
ATOM 657 C C . CYS A 1 79 ? -14.195 5.047 3.965 1 88.81 79 CYS A C 1
ATOM 659 O O . CYS A 1 79 ? -13.859 3.885 3.746 1 88.81 79 CYS A O 1
ATOM 661 N N . PHE A 1 80 ? -14.25 5.93 3.143 1 90.31 80 PHE A N 1
ATOM 662 C CA . PHE A 1 80 ? -13.922 5.625 1.756 1 90.31 80 PHE A CA 1
ATOM 663 C C . PHE A 1 80 ? -12.453 5.227 1.625 1 90.31 80 PHE A C 1
ATOM 665 O O . PHE A 1 80 ? -12.133 4.227 0.985 1 90.31 80 PHE A O 1
ATOM 672 N N . GLY A 1 81 ? -11.586 6 2.268 1 91.12 81 GLY A N 1
ATOM 673 C CA . GLY A 1 81 ? -10.164 5.695 2.246 1 91.12 81 GLY A CA 1
ATOM 674 C C . GLY A 1 81 ? -9.836 4.344 2.859 1 91.12 81 GLY A C 1
ATOM 675 O O . GLY A 1 81 ? -9.07 3.568 2.287 1 91.12 81 GLY A O 1
ATOM 676 N N . ARG A 1 82 ? -10.43 4.031 3.891 1 92.38 82 ARG A N 1
ATOM 677 C CA . ARG A 1 82 ? -10.234 2.74 4.543 1 92.38 82 ARG A CA 1
ATOM 678 C C . ARG A 1 82 ? -10.742 1.602 3.664 1 92.38 82 ARG A C 1
ATOM 680 O O . ARG A 1 82 ? -10.109 0.547 3.58 1 92.38 82 ARG A O 1
ATOM 687 N N . GLY A 1 83 ? -11.883 1.913 3.117 1 93.62 83 GLY A N 1
ATOM 688 C CA . GLY A 1 83 ? -12.461 0.896 2.254 1 93.62 83 GLY A CA 1
ATOM 689 C C . GLY A 1 83 ? -11.547 0.491 1.112 1 93.62 83 GLY A C 1
ATOM 690 O O . GLY A 1 83 ? -11.281 -0.696 0.915 1 93.62 83 GLY A O 1
ATOM 691 N N . ILE A 1 84 ? -11.055 1.456 0.439 1 93.06 84 ILE A N 1
ATOM 692 C CA . ILE A 1 84 ? -10.172 1.197 -0.688 1 93.06 84 ILE A CA 1
ATOM 693 C C . ILE A 1 84 ? -8.891 0.519 -0.193 1 93.06 84 ILE A C 1
ATOM 695 O O . ILE A 1 84 ? -8.352 -0.364 -0.863 1 93.06 84 ILE A O 1
ATOM 699 N N . PHE A 1 85 ? -8.445 0.927 0.925 1 94.56 85 PHE A N 1
ATOM 700 C CA . PHE A 1 85 ? -7.234 0.359 1.503 1 94.56 85 PHE A CA 1
ATOM 701 C C . PHE A 1 85 ? -7.426 -1.12 1.82 1 94.56 85 PHE A C 1
ATOM 703 O O . PHE A 1 85 ? -6.562 -1.944 1.509 1 94.56 85 PHE A O 1
ATOM 710 N N . TYR A 1 86 ? -8.523 -1.484 2.379 1 95.5 86 TYR A N 1
ATOM 711 C CA . TYR A 1 86 ? -8.797 -2.875 2.721 1 95.5 86 TYR A CA 1
ATOM 712 C C . TYR A 1 86 ? -8.93 -3.729 1.466 1 95.5 86 TYR A C 1
ATOM 714 O O . TYR A 1 86 ? -8.492 -4.879 1.438 1 95.5 86 TYR A O 1
ATOM 722 N N . ILE A 1 87 ? -9.547 -3.174 0.506 1 92.19 87 ILE A N 1
ATOM 723 C CA . ILE A 1 87 ? -9.68 -3.9 -0.752 1 92.19 87 ILE A CA 1
ATOM 724 C C . ILE A 1 87 ? -8.289 -4.152 -1.344 1 92.19 87 ILE A C 1
ATOM 726 O O . ILE A 1 87 ? -7.992 -5.258 -1.799 1 92.19 87 ILE A O 1
ATOM 730 N N . PHE A 1 88 ? -7.465 -3.166 -1.289 1 91.19 88 PHE A N 1
ATOM 731 C CA . PHE A 1 88 ? -6.082 -3.289 -1.73 1 91.19 88 PHE A CA 1
ATOM 732 C C . PHE A 1 88 ? -5.352 -4.355 -0.926 1 91.19 88 PHE A C 1
ATOM 734 O O . PHE A 1 88 ? -4.719 -5.246 -1.497 1 91.19 88 PHE A O 1
ATOM 741 N N . LEU A 1 89 ? -5.445 -4.254 0.378 1 90.5 89 LEU A N 1
ATOM 742 C CA . LEU A 1 89 ? -4.75 -5.195 1.251 1 90.5 89 LEU A CA 1
ATOM 743 C C . LEU A 1 89 ? -5.199 -6.625 0.975 1 90.5 89 LEU A C 1
ATOM 745 O O . LEU A 1 89 ? -4.379 -7.543 0.927 1 90.5 89 LEU A O 1
ATOM 749 N N . GLY A 1 90 ? -6.504 -6.77 0.873 1 88.56 90 GLY A N 1
ATOM 750 C CA . GLY A 1 90 ? -7.027 -8.094 0.578 1 88.56 90 GLY A CA 1
ATOM 751 C C . GLY A 1 90 ? -6.473 -8.68 -0.706 1 88.56 90 GLY A C 1
ATOM 752 O O . GLY A 1 90 ? -6.172 -9.875 -0.768 1 88.56 90 GLY A O 1
ATOM 753 N N . SER A 1 91 ? -6.301 -7.891 -1.688 1 84.44 91 SER A N 1
ATOM 754 C CA . SER A 1 91 ? -5.777 -8.344 -2.971 1 84.44 91 SER A CA 1
ATOM 755 C C . SER A 1 91 ? -4.309 -8.75 -2.855 1 84.44 91 SER A C 1
ATOM 757 O O . SER A 1 91 ? -3.877 -9.727 -3.469 1 84.44 91 SER A O 1
ATOM 759 N N . VAL A 1 92 ? -3.605 -8.031 -2.104 1 81.88 92 VAL A N 1
ATOM 760 C CA . VAL A 1 92 ? -2.18 -8.289 -1.934 1 81.88 92 VAL A CA 1
ATOM 761 C C . VAL A 1 92 ? -1.98 -9.578 -1.146 1 81.88 92 VAL A C 1
ATOM 763 O O . VAL A 1 92 ? -1.118 -10.391 -1.486 1 81.88 92 VAL A O 1
ATOM 766 N N . VAL A 1 93 ? -2.77 -9.742 -0.138 1 79.25 93 VAL A N 1
ATOM 767 C CA . VAL A 1 93 ? -2.635 -10.891 0.747 1 79.25 93 VAL A CA 1
ATOM 768 C C . VAL A 1 93 ? -3.119 -12.156 0.034 1 79.25 93 VAL A C 1
ATOM 770 O O . VAL A 1 93 ? -2.588 -13.242 0.257 1 79.25 93 VAL A O 1
ATOM 773 N N . SER A 1 94 ? -4.109 -12.023 -0.713 1 75.81 94 SER A N 1
ATOM 774 C CA . SER A 1 94 ? -4.656 -13.172 -1.43 1 75.81 94 SER A CA 1
ATOM 775 C C . SER A 1 94 ? -3.666 -13.703 -2.463 1 75.81 94 SER A C 1
ATOM 777 O O . SER A 1 94 ? -3.711 -14.875 -2.832 1 75.81 94 SER A O 1
ATOM 779 N N . TYR A 1 95 ? -2.873 -12.836 -2.771 1 61.03 95 TYR A N 1
ATOM 780 C CA . TYR A 1 95 ? -1.937 -13.211 -3.826 1 61.03 95 TYR A CA 1
ATOM 781 C C . TYR A 1 95 ? -0.799 -14.055 -3.273 1 61.03 95 TYR A C 1
ATOM 783 O O . TYR A 1 95 ? -0.014 -13.586 -2.445 1 61.03 95 TYR A O 1
ATOM 791 N N . SER A 1 96 ? -0.865 -15.328 -3.197 1 56.91 96 SER A N 1
ATOM 792 C CA . SER A 1 96 ? 0.231 -16.219 -2.814 1 56.91 96 SER A CA 1
ATOM 793 C C . SER A 1 96 ? 0.565 -17.203 -3.932 1 56.91 96 SER A C 1
ATOM 795 O O . SER A 1 96 ? -0.023 -18.281 -4.008 1 56.91 96 SER A O 1
ATOM 797 N N . PRO A 1 97 ? 1.32 -16.859 -4.82 1 50.56 97 PRO A N 1
ATOM 798 C CA . PRO A 1 97 ? 1.531 -17.75 -5.957 1 50.56 97 PRO A CA 1
ATOM 799 C C . PRO A 1 97 ? 2.369 -18.984 -5.598 1 50.56 97 PRO A C 1
ATOM 801 O O . PRO A 1 97 ? 2.242 -20.031 -6.238 1 50.56 97 PRO A O 1
ATOM 804 N N . THR A 1 98 ? 3.234 -18.766 -4.73 1 53.22 98 THR A N 1
ATOM 805 C CA . THR A 1 98 ? 4.238 -19.812 -4.562 1 53.22 98 THR A CA 1
ATOM 806 C C . THR A 1 98 ? 3.992 -20.594 -3.275 1 53.22 98 THR A C 1
ATOM 808 O O . THR A 1 98 ? 4.809 -21.438 -2.887 1 53.22 98 THR A O 1
ATOM 811 N N . GLY A 1 99 ? 2.857 -20.422 -2.795 1 57.28 99 GLY A N 1
ATOM 812 C CA . GLY A 1 99 ? 2.672 -21.141 -1.549 1 57.28 99 GLY A CA 1
ATOM 813 C C . GLY A 1 99 ? 2.035 -22.516 -1.743 1 57.28 99 GLY A C 1
ATOM 814 O O . GLY A 1 99 ? 1.656 -22.875 -2.859 1 57.28 99 GLY A O 1
ATOM 815 N N . SER A 1 100 ? 2.34 -23.344 -0.8 1 64.88 100 SER A N 1
ATOM 816 C CA . SER A 1 100 ? 1.649 -24.641 -0.791 1 64.88 100 SER A CA 1
ATOM 817 C C . SER A 1 100 ? 0.149 -24.453 -0.999 1 64.88 100 SER A C 1
ATOM 819 O O . SER A 1 100 ? -0.369 -23.344 -0.901 1 64.88 100 SER A O 1
ATOM 821 N N . SER A 1 101 ? -0.416 -25.469 -1.463 1 72.56 101 SER A N 1
ATOM 822 C CA . SER A 1 101 ? -1.863 -25.453 -1.649 1 72.56 101 SER A C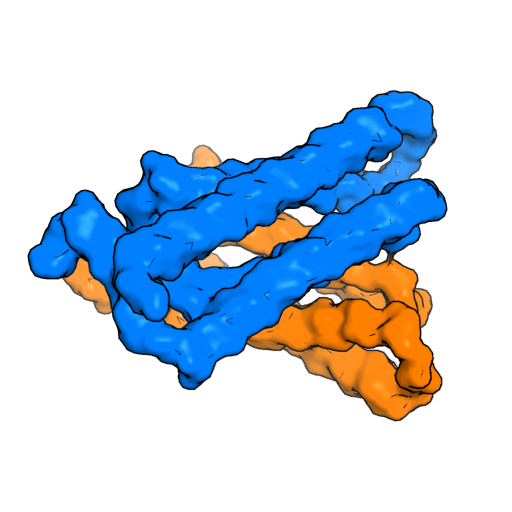A 1
ATOM 823 C C . SER A 1 101 ? -2.57 -24.875 -0.427 1 72.56 101 SER A C 1
ATOM 825 O O . SER A 1 101 ? -3.508 -24.078 -0.561 1 72.56 101 SER A O 1
ATOM 827 N N . SER A 1 102 ? -2.111 -25.25 0.722 1 74.06 102 SER A N 1
ATOM 828 C CA . SER A 1 102 ? -2.715 -24.766 1.963 1 74.06 102 SER A CA 1
ATOM 829 C C . SER A 1 102 ? -2.512 -23.266 2.139 1 74.06 102 SER A C 1
ATOM 831 O O . SER A 1 102 ? -3.422 -22.562 2.58 1 74.06 102 SER A O 1
ATOM 833 N N . GLN A 1 103 ? -1.355 -22.812 1.69 1 71 103 GLN A N 1
ATOM 834 C CA . GLN A 1 103 ? -1.053 -21.391 1.816 1 71 103 GLN A CA 1
ATOM 835 C C . GLN A 1 103 ? -1.875 -20.562 0.832 1 71 103 GLN A C 1
ATOM 837 O O . GLN A 1 103 ? -2.295 -19.453 1.148 1 71 103 GLN A O 1
ATOM 842 N N . GLN A 1 104 ? -2.082 -21.219 -0.24 1 73.69 104 GLN A N 1
ATOM 843 C CA . GLN A 1 104 ? -2.887 -20.531 -1.243 1 73.69 104 GLN A CA 1
ATOM 844 C C . GLN A 1 104 ? -4.332 -20.375 -0.78 1 73.69 104 GLN A C 1
ATOM 846 O O . GLN A 1 104 ? -4.934 -19.312 -0.931 1 73.69 104 GLN A O 1
ATOM 851 N N . VAL A 1 105 ? -4.848 -21.422 -0.207 1 77 105 VAL A N 1
ATOM 852 C CA . VAL A 1 105 ? -6.219 -21.406 0.29 1 77 105 VAL A CA 1
ATOM 853 C C . VAL A 1 105 ? -6.336 -20.391 1.435 1 77 105 VAL A C 1
ATOM 855 O O . VAL A 1 105 ? -7.297 -19.625 1.496 1 77 105 VAL A O 1
ATOM 858 N N . ALA A 1 106 ? -5.363 -20.469 2.285 1 77.19 106 ALA A N 1
ATOM 859 C CA . ALA A 1 106 ? -5.359 -19.516 3.393 1 77.19 106 ALA A CA 1
ATOM 860 C C . ALA A 1 106 ? -5.312 -18.078 2.881 1 77.19 106 ALA A C 1
ATOM 862 O O . ALA A 1 106 ? -6 -17.203 3.408 1 77.19 106 ALA A O 1
ATOM 863 N N . GLY A 1 107 ? -4.531 -17.906 1.863 1 77.62 107 GLY A N 1
ATOM 864 C CA . GLY A 1 107 ? -4.453 -16.594 1.257 1 77.62 107 GLY A CA 1
ATOM 865 C C . GLY A 1 107 ? -5.785 -16.109 0.722 1 77.62 107 GLY A C 1
ATOM 866 O O . GLY A 1 107 ? -6.148 -14.945 0.913 1 77.62 107 GLY A O 1
ATOM 867 N N . TRP A 1 108 ? -6.5 -16.984 0.207 1 79.31 108 TRP A N 1
ATOM 868 C CA . TRP A 1 108 ? -7.809 -16.625 -0.332 1 79.31 108 TRP A CA 1
ATOM 869 C C . TRP A 1 108 ? -8.789 -16.312 0.79 1 79.31 108 TRP A C 1
ATOM 871 O O . TRP A 1 108 ? -9.562 -15.352 0.696 1 79.31 108 TRP A O 1
ATOM 881 N N . ILE A 1 109 ? -8.766 -17.031 1.753 1 84.5 109 ILE A N 1
ATOM 882 C CA . ILE A 1 109 ? -9.695 -16.828 2.857 1 84.5 109 ILE A CA 1
ATOM 883 C C . ILE A 1 109 ? -9.414 -15.492 3.527 1 84.5 109 ILE A C 1
ATOM 885 O O . ILE A 1 109 ? -10.328 -14.68 3.723 1 84.5 109 ILE A O 1
ATOM 889 N N . TRP A 1 110 ? -8.195 -15.305 3.791 1 86.25 110 TRP A N 1
ATOM 890 C CA . TRP A 1 110 ? -7.832 -14.055 4.449 1 86.25 110 TRP A CA 1
ATOM 891 C C . TRP A 1 110 ? -8.086 -12.867 3.531 1 86.25 110 TRP A C 1
ATOM 893 O O . TRP A 1 110 ? -8.602 -11.836 3.971 1 86.25 110 TRP A O 1
ATOM 903 N N . GLY A 1 111 ? -7.684 -13.008 2.303 1 86.88 111 GLY A N 1
ATOM 904 C CA . GLY A 1 111 ? -7.906 -11.945 1.336 1 86.88 111 GLY A CA 1
ATOM 905 C C . GLY A 1 111 ? -9.375 -11.586 1.166 1 86.88 111 GLY A C 1
ATOM 906 O O . GLY A 1 111 ? -9.734 -10.406 1.153 1 86.88 111 GLY A O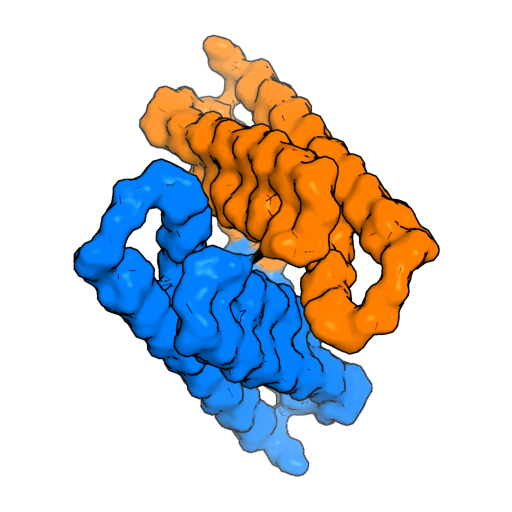 1
ATOM 907 N N . LEU A 1 112 ? -10.188 -12.57 1.137 1 88 112 LEU A N 1
ATOM 908 C CA . LEU A 1 112 ? -11.625 -12.359 0.967 1 88 112 LEU A CA 1
ATOM 909 C C . LEU A 1 112 ? -12.219 -11.664 2.186 1 88 112 LEU A C 1
ATOM 911 O O . LEU A 1 112 ? -13.102 -10.812 2.051 1 88 112 LEU A O 1
ATOM 915 N N . THR A 1 113 ? -11.781 -12.047 3.281 1 93.88 113 THR A N 1
ATOM 916 C CA . THR A 1 113 ? -12.273 -11.406 4.496 1 93.88 113 THR A CA 1
ATOM 917 C C . THR A 1 113 ? -11.961 -9.906 4.477 1 93.88 113 THR A C 1
ATOM 919 O O . THR A 1 113 ? -12.836 -9.086 4.758 1 93.88 113 THR A O 1
ATOM 922 N N . LEU A 1 114 ? -10.766 -9.602 4.098 1 94.5 114 LEU A N 1
ATOM 923 C CA . LEU A 1 114 ? -10.375 -8.195 4.051 1 94.5 114 LEU A CA 1
ATOM 924 C C . LEU A 1 114 ? -11.133 -7.457 2.949 1 94.5 114 LEU A C 1
ATOM 926 O O . LEU A 1 114 ? -11.5 -6.289 3.113 1 94.5 114 LEU A O 1
ATOM 930 N N . TRP A 1 115 ? -11.352 -8.148 1.911 1 93.06 115 TRP A N 1
ATOM 931 C CA . TRP A 1 115 ? -12.125 -7.555 0.83 1 93.06 115 TRP A CA 1
ATOM 932 C C . TRP A 1 115 ? -13.547 -7.227 1.294 1 93.06 115 TRP A C 1
ATOM 934 O O . TRP A 1 115 ? -14.07 -6.156 0.984 1 93.06 115 TRP A O 1
ATOM 944 N N . LEU A 1 116 ? -14.117 -8.102 2.023 1 95.06 116 LEU A N 1
ATOM 945 C CA . LEU A 1 116 ? -15.469 -7.891 2.533 1 95.06 116 LEU A CA 1
ATOM 946 C C . LEU A 1 116 ? -15.508 -6.699 3.484 1 95.06 116 LEU A C 1
ATOM 948 O O . LEU A 1 116 ? -16.438 -5.887 3.428 1 95.06 116 LEU A O 1
ATOM 952 N N . VAL A 1 117 ? -14.531 -6.629 4.324 1 95.75 117 VAL A N 1
ATOM 953 C CA . VAL A 1 117 ? -14.445 -5.477 5.215 1 95.75 117 VAL A CA 1
ATOM 954 C C . VAL A 1 117 ? -14.336 -4.195 4.398 1 95.75 117 VAL A C 1
ATOM 956 O O . VAL A 1 117 ? -14.984 -3.193 4.711 1 95.75 117 VAL A O 1
ATOM 959 N N . GLY A 1 118 ? -13.477 -4.23 3.359 1 95.94 118 GLY A N 1
ATOM 960 C CA . GLY A 1 118 ? -13.336 -3.07 2.492 1 95.94 118 GLY A CA 1
ATOM 961 C C . GLY A 1 118 ? -14.641 -2.66 1.832 1 95.94 118 GLY A C 1
ATOM 962 O O . GLY A 1 118 ? -14.992 -1.479 1.824 1 95.94 118 GLY A O 1
ATOM 963 N N . ILE A 1 119 ? -15.312 -3.604 1.296 1 94.62 119 ILE A N 1
ATOM 964 C CA . ILE A 1 119 ? -16.609 -3.342 0.661 1 94.62 119 ILE A CA 1
ATOM 965 C C . ILE A 1 119 ? -17.578 -2.775 1.688 1 94.62 119 ILE A C 1
ATOM 967 O O . ILE A 1 119 ? -18.328 -1.844 1.393 1 94.62 119 ILE A O 1
ATOM 971 N N . PHE A 1 120 ? -17.594 -3.357 2.857 1 94.38 120 PHE A N 1
ATOM 972 C CA . PHE A 1 120 ? -18.438 -2.869 3.947 1 94.38 120 PHE A CA 1
ATOM 973 C C . PHE A 1 120 ? -18.188 -1.388 4.199 1 94.38 120 PHE A C 1
ATOM 975 O O . PHE A 1 120 ? -19.125 -0.597 4.277 1 94.38 120 PHE A O 1
ATOM 982 N N . TYR A 1 121 ? -16.969 -0.976 4.234 1 93.19 121 TYR A N 1
ATOM 983 C CA . TYR A 1 121 ? -16.594 0.417 4.469 1 93.19 121 TYR A CA 1
ATOM 984 C C . TYR A 1 121 ? -17.047 1.301 3.311 1 93.19 121 TYR A C 1
ATOM 986 O O . TYR A 1 121 ? -17.562 2.404 3.527 1 93.19 121 TYR A O 1
ATOM 994 N N . VAL A 1 122 ? -16.875 0.834 2.109 1 92.88 122 VAL A N 1
ATOM 995 C CA . VAL A 1 122 ? -17.25 1.617 0.938 1 92.88 122 VAL A CA 1
ATOM 996 C C . VAL A 1 122 ? -18.766 1.808 0.911 1 92.88 122 VAL A C 1
ATOM 998 O O . VAL A 1 122 ? -19.25 2.904 0.631 1 92.88 122 VAL A O 1
ATOM 1001 N N . VAL A 1 123 ? -19.469 0.792 1.219 1 92.31 123 VAL A N 1
ATOM 1002 C CA . VAL A 1 123 ? -20.922 0.86 1.229 1 92.31 123 VAL A CA 1
ATOM 1003 C C . VAL A 1 123 ? -21.391 1.835 2.309 1 92.31 123 VAL A C 1
ATOM 1005 O O . VAL A 1 123 ? -22.281 2.654 2.072 1 92.31 123 VAL A O 1
ATOM 1008 N N . ILE A 1 124 ? -20.812 1.771 3.404 1 88 124 ILE A N 1
ATOM 1009 C CA . ILE A 1 124 ? -21.203 2.65 4.5 1 88 124 ILE A CA 1
ATOM 1010 C C . ILE A 1 124 ? -20.922 4.102 4.121 1 88 124 ILE A C 1
ATOM 1012 O O . ILE A 1 124 ? -21.672 5.008 4.496 1 88 124 ILE A O 1
ATOM 1016 N N . HIS A 1 125 ? -19.891 4.375 3.406 1 87.44 125 HIS A N 1
ATOM 1017 C CA . HIS A 1 125 ? -19.547 5.723 2.971 1 87.44 125 HIS A CA 1
ATOM 1018 C C . HIS A 1 125 ? -20.641 6.309 2.082 1 87.44 125 HIS A C 1
ATOM 1020 O O . HIS A 1 125 ? -21 7.484 2.217 1 87.44 125 HIS A O 1
ATOM 1026 N N . PHE A 1 126 ? -21.156 5.473 1.232 1 89.69 126 PHE A N 1
ATOM 1027 C CA . PHE A 1 126 ? -22.125 5.992 0.265 1 89.69 126 PHE A CA 1
ATOM 1028 C C . PHE A 1 126 ? -23.547 5.91 0.813 1 89.69 126 PHE A C 1
ATOM 1030 O O . PHE A 1 126 ? -24.375 6.766 0.512 1 89.69 126 PHE A O 1
ATOM 1037 N N . VAL A 1 127 ? -23.797 4.914 1.54 1 86 127 VAL A N 1
ATOM 1038 C CA . VAL A 1 127 ? -25.188 4.676 1.91 1 86 127 VAL A CA 1
ATOM 1039 C C . VAL A 1 127 ? -25.344 4.805 3.422 1 86 127 VAL A C 1
ATOM 1041 O O . VAL A 1 127 ? -26.469 4.879 3.93 1 86 127 VAL A O 1
ATOM 1044 N N . GLY A 1 128 ? -24.312 4.82 4.086 1 78.12 128 GLY A N 1
ATOM 1045 C CA . GLY A 1 128 ? -24.422 4.844 5.535 1 78.12 128 GLY A CA 1
ATOM 1046 C C . GLY A 1 128 ? -24.781 6.211 6.086 1 78.12 128 GLY A C 1
ATOM 1047 O O . GLY A 1 128 ? -24.75 7.207 5.359 1 78.12 128 GLY A O 1
ATOM 1048 N N . PRO A 1 129 ? -25.203 6.168 7.234 1 75.5 129 PRO A N 1
ATOM 1049 C CA . PRO A 1 129 ? -25.547 7.441 7.871 1 75.5 129 PRO A CA 1
ATOM 1050 C C . PRO A 1 129 ? -24.328 8.367 8.023 1 75.5 129 PRO A C 1
ATOM 1052 O O . PRO A 1 129 ? -23.203 7.891 8.211 1 75.5 129 PRO A O 1
ATOM 1055 N N . LYS A 1 130 ? -24.578 9.57 7.824 1 75.75 130 LYS A N 1
ATOM 1056 C CA . LYS A 1 130 ? -23.516 10.578 7.945 1 75.75 130 LYS A CA 1
ATOM 1057 C C . LYS A 1 130 ? -22.875 10.531 9.328 1 75.75 130 LYS A C 1
ATOM 1059 O O . LYS A 1 130 ? -21.703 10.891 9.477 1 75.75 130 LYS A O 1
ATOM 1064 N N . SER A 1 131 ? -23.625 10.078 10.297 1 71.5 131 SER A N 1
ATOM 1065 C CA . SER A 1 131 ? -23.109 9.953 11.648 1 71.5 131 SER A CA 1
ATOM 1066 C C . SER A 1 131 ? -21.938 8.969 11.703 1 71.5 131 SER A C 1
ATOM 1068 O O . SER A 1 131 ? -20.969 9.188 12.43 1 71.5 131 SER A O 1
ATOM 1070 N N . ALA A 1 132 ? -22.031 7.969 10.852 1 66.38 132 ALA A N 1
ATOM 1071 C CA . ALA A 1 132 ? -20.984 6.961 10.82 1 66.38 132 ALA A CA 1
ATOM 1072 C C . ALA A 1 132 ? -19.719 7.512 10.164 1 66.38 13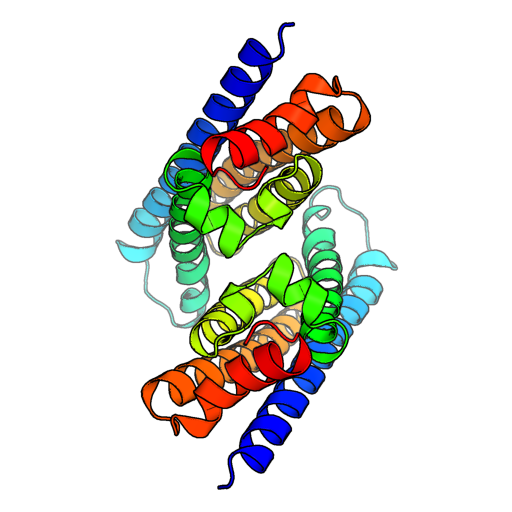2 ALA A C 1
ATOM 1074 O O . ALA A 1 132 ? -18.609 7.324 10.68 1 66.38 132 ALA A O 1
ATOM 1075 N N . THR A 1 133 ? -19.938 8.195 9.109 1 70.88 133 THR A N 1
ATOM 1076 C CA . THR A 1 133 ? -18.812 8.703 8.328 1 70.88 133 THR A CA 1
ATOM 1077 C C . THR A 1 133 ? -18.156 9.891 9.039 1 70.88 133 THR A C 1
ATOM 1079 O O . THR A 1 133 ? -16.922 9.992 9.078 1 70.88 133 THR A O 1
ATOM 1082 N N . ALA A 1 134 ? -18.969 10.664 9.586 1 65.75 134 ALA A N 1
ATOM 1083 C CA . ALA A 1 134 ? -18.5 11.844 10.312 1 65.75 134 ALA A CA 1
ATOM 1084 C C . ALA A 1 134 ? -17.828 11.445 11.633 1 65.75 134 ALA A C 1
ATOM 1086 O O . ALA A 1 134 ? -16.859 12.062 12.055 1 65.75 134 ALA A O 1
ATOM 1087 N N . GLY A 1 135 ? -18.422 10.523 12.211 1 58.59 135 GLY A N 1
ATOM 1088 C CA . GLY A 1 135 ? -17.906 10.07 13.492 1 58.59 135 GLY A CA 1
ATOM 1089 C C . GLY A 1 135 ? -16.469 9.555 13.406 1 58.59 135 GLY A C 1
ATOM 1090 O O . GLY A 1 135 ? -15.672 9.789 14.312 1 58.59 135 GLY A O 1
ATOM 1091 N N . LEU A 1 136 ? -16.328 8.859 12.289 1 64.56 136 LEU A N 1
ATOM 1092 C CA . LEU A 1 136 ? -14.961 8.391 12.094 1 64.56 136 LEU A CA 1
ATOM 1093 C C . LEU A 1 136 ? -13.992 9.562 11.992 1 64.56 136 LEU A C 1
ATOM 1095 O O . LEU A 1 136 ? -12.922 9.547 12.602 1 64.56 136 LEU A O 1
ATOM 1099 N N . ARG A 1 137 ? -14.469 10.523 11.336 1 63.38 137 ARG A N 1
ATOM 1100 C CA . ARG A 1 137 ? -13.641 11.711 11.172 1 63.38 137 ARG A CA 1
ATOM 1101 C C . ARG A 1 137 ? -13.516 12.484 12.484 1 63.38 137 ARG A C 1
ATOM 1103 O O . ARG A 1 137 ? -12.43 12.938 12.844 1 63.38 137 ARG A O 1
ATOM 1110 N N . ASP A 1 138 ? -14.688 12.633 13.109 1 61.88 138 ASP A N 1
ATOM 1111 C CA . ASP A 1 138 ? -14.766 13.383 14.359 1 61.88 138 ASP A CA 1
ATOM 1112 C C . ASP A 1 138 ? -14.016 12.672 15.477 1 61.88 138 ASP A C 1
ATOM 1114 O O . ASP A 1 138 ? -13.359 13.312 16.297 1 61.88 138 ASP A O 1
ATOM 1118 N N . ALA A 1 139 ? -14.336 11.438 15.461 1 58.41 139 ALA A N 1
ATOM 1119 C CA . ALA A 1 139 ? -13.641 10.688 16.5 1 58.41 139 ALA A CA 1
ATOM 1120 C C . ALA A 1 139 ? -12.133 10.891 16.406 1 58.41 139 ALA A C 1
ATOM 1122 O O . ALA A 1 139 ? -11.453 11.031 17.422 1 58.41 139 ALA A O 1
ATOM 1123 N N . VAL A 1 140 ? -11.812 10.938 15.219 1 54.06 140 VAL A N 1
ATOM 1124 C CA . VAL A 1 140 ? -10.406 11.219 14.984 1 54.06 140 VAL A CA 1
ATOM 1125 C C . VAL A 1 140 ? -10.102 12.672 15.336 1 54.06 140 VAL A C 1
ATOM 1127 O O . VAL A 1 140 ? -9.102 12.961 16 1 54.06 140 VAL A O 1
ATOM 1130 N N . SER A 1 141 ? -10.969 13.516 14.773 1 54.66 141 SER A N 1
ATOM 1131 C CA . SER A 1 141 ? -10.766 14.938 15.055 1 54.66 141 SER A CA 1
ATOM 1132 C C . SER A 1 141 ? -10.922 15.234 16.547 1 54.66 141 SER A C 1
ATOM 1134 O O . SER A 1 141 ? -10.203 16.062 17.094 1 54.66 141 SER A O 1
ATOM 1136 N N . ALA A 1 142 ? -11.984 14.773 17.047 1 53.75 142 ALA A N 1
ATOM 1137 C CA . ALA A 1 142 ? -12.266 15.008 18.469 1 53.75 142 ALA A CA 1
ATOM 1138 C C . ALA A 1 142 ? -11.148 14.461 19.344 1 53.75 142 ALA A C 1
ATOM 1140 O O . ALA A 1 142 ? -10.805 15.055 20.375 1 53.75 142 ALA A O 1
ATOM 1141 N N . GLU A 1 143 ? -10.852 13.344 18.969 1 45.25 143 GLU A N 1
ATOM 1142 C CA . GLU A 1 143 ? -9.773 12.781 19.781 1 45.25 143 GLU A CA 1
ATOM 1143 C C . GLU A 1 143 ? -8.484 13.57 19.609 1 45.25 143 GLU A C 1
ATOM 1145 O O . GLU A 1 143 ? -7.703 13.719 20.547 1 45.25 143 GLU A O 1
ATOM 1150 N N . TYR A 1 144 ? -8.156 14.07 18.406 1 44.88 144 TYR A N 1
ATOM 1151 C CA . TYR A 1 144 ? -6.883 14.75 18.203 1 44.88 144 TYR A CA 1
ATOM 1152 C C . TYR A 1 144 ? -7.059 16.266 18.219 1 44.88 144 TYR A C 1
ATOM 1154 O O . TYR A 1 144 ? -6.094 17.016 18.062 1 44.88 144 TYR A O 1
ATOM 1162 N N . GLY A 1 145 ? -8.008 16.719 18.641 1 41.38 145 GLY A N 1
ATOM 1163 C CA . GLY A 1 145 ? -8.18 18.141 18.828 1 41.38 145 GLY A CA 1
ATOM 1164 C C . GLY A 1 145 ? -8.102 18.938 17.547 1 41.38 145 GLY A C 1
ATOM 1165 O O . GLY A 1 145 ? -7.734 20.109 17.547 1 41.38 145 GLY A O 1
ATOM 1166 N N . THR A 1 146 ? -8.062 18.375 16.469 1 38.81 146 THR A N 1
ATOM 1167 C CA . THR A 1 146 ? -7.945 19.219 15.281 1 38.81 146 THR A CA 1
ATOM 1168 C C . THR A 1 146 ? -9.289 19.859 14.945 1 38.81 146 THR A C 1
ATOM 1170 O O . THR A 1 146 ? -9.391 20.594 13.953 1 38.81 146 THR A O 1
ATOM 1173 N N . ALA A 1 147 ? -10.32 19.766 15.555 1 40 147 ALA A N 1
ATOM 1174 C CA . ALA A 1 147 ? -11.461 20.656 15.43 1 40 147 ALA A CA 1
ATOM 1175 C C . ALA A 1 147 ? -11.133 22.062 15.945 1 40 147 ALA A C 1
ATOM 1177 O O . ALA A 1 147 ? -10.391 22.203 16.922 1 40 147 ALA A O 1
ATOM 1178 N N . MET B 1 1 ? 28.047 17.188 -3.959 1 64.75 1 MET B N 1
ATOM 1179 C CA . MET B 1 1 ? 26.891 17.594 -4.746 1 64.75 1 MET B CA 1
ATOM 1180 C C . MET B 1 1 ? 26 18.562 -3.957 1 64.75 1 MET B C 1
ATOM 1182 O O . MET B 1 1 ? 25.781 18.359 -2.76 1 64.75 1 MET B O 1
ATOM 1186 N N . GLU B 1 2 ? 25.594 19.594 -4.691 1 74.06 2 GLU B N 1
ATOM 1187 C CA . GLU B 1 2 ? 24.781 20.609 -4.043 1 74.06 2 GLU B CA 1
ATOM 1188 C C . GLU B 1 2 ? 23.375 20.094 -3.768 1 74.06 2 GLU B C 1
ATOM 1190 O O . GLU B 1 2 ? 22.906 19.156 -4.434 1 74.06 2 GLU B O 1
ATOM 1195 N N . THR B 1 3 ? 22.844 20.5 -2.779 1 75.19 3 THR B N 1
ATOM 1196 C CA . THR B 1 3 ? 21.484 20.125 -2.375 1 75.19 3 THR B CA 1
ATOM 1197 C C . THR B 1 3 ? 20.531 20.188 -3.564 1 75.19 3 THR B C 1
ATOM 1199 O O . THR B 1 3 ? 19.688 19.297 -3.729 1 75.19 3 THR B O 1
ATOM 1202 N N . LYS B 1 4 ? 20.672 21.156 -4.43 1 77.56 4 LYS B N 1
ATOM 1203 C CA . LYS B 1 4 ? 19.797 21.328 -5.582 1 77.56 4 LYS B CA 1
ATOM 1204 C C . LYS B 1 4 ? 19.938 20.156 -6.555 1 77.56 4 LYS B C 1
ATOM 1206 O O . LYS B 1 4 ? 18.953 19.719 -7.152 1 77.56 4 LYS B O 1
ATOM 1211 N N . THR B 1 5 ? 21.125 19.719 -6.68 1 79.81 5 THR B N 1
ATOM 1212 C CA . THR B 1 5 ? 21.391 18.609 -7.586 1 79.81 5 THR B CA 1
ATOM 1213 C C . THR B 1 5 ? 20.734 17.328 -7.07 1 79.81 5 THR B C 1
ATOM 1215 O O . THR B 1 5 ? 20.141 16.578 -7.844 1 79.81 5 THR B O 1
ATOM 1218 N N . TRP B 1 6 ? 20.781 17.109 -5.812 1 78.94 6 TRP B N 1
ATOM 1219 C CA . TRP B 1 6 ? 20.172 15.93 -5.219 1 78.94 6 TRP B CA 1
ATOM 1220 C C . TRP B 1 6 ? 18.656 15.945 -5.387 1 78.94 6 TRP B C 1
ATOM 1222 O O . TRP B 1 6 ? 18.047 14.914 -5.68 1 78.94 6 TRP B O 1
ATOM 1232 N N . ILE B 1 7 ? 18.109 17.125 -5.219 1 78.12 7 ILE B N 1
ATOM 1233 C CA . ILE B 1 7 ? 16.672 17.266 -5.348 1 78.12 7 ILE B CA 1
ATOM 1234 C C . ILE B 1 7 ? 16.25 16.969 -6.781 1 78.12 7 ILE B C 1
ATOM 1236 O O . ILE B 1 7 ? 15.227 16.297 -7.008 1 78.12 7 ILE B O 1
ATOM 1240 N N . LEU B 1 8 ? 17.062 17.438 -7.645 1 83.69 8 LEU B N 1
ATOM 1241 C CA . LEU B 1 8 ? 16.766 17.188 -9.055 1 83.69 8 LEU B CA 1
ATOM 1242 C C . LEU B 1 8 ? 16.875 15.703 -9.383 1 83.69 8 LEU B C 1
ATOM 1244 O O . LEU B 1 8 ? 16.047 15.164 -10.117 1 83.69 8 LEU B O 1
ATOM 1248 N N . ILE B 1 9 ? 17.891 15.102 -8.906 1 85.19 9 ILE B N 1
ATOM 1249 C CA . ILE B 1 9 ? 18.094 13.672 -9.141 1 85.19 9 ILE B CA 1
ATOM 1250 C C . ILE B 1 9 ? 16.906 12.891 -8.57 1 85.19 9 ILE B C 1
ATOM 1252 O O . ILE B 1 9 ? 16.344 12.031 -9.242 1 85.19 9 ILE B O 1
ATOM 1256 N N . LEU B 1 10 ? 16.547 13.203 -7.387 1 86.12 10 LEU B N 1
ATOM 1257 C CA . LEU B 1 10 ? 15.461 12.484 -6.727 1 86.12 10 LEU B CA 1
ATOM 1258 C C . LEU B 1 10 ? 14.133 12.727 -7.445 1 86.12 10 LEU B C 1
ATOM 1260 O O . LEU B 1 10 ? 13.297 11.828 -7.52 1 86.12 10 LEU B O 1
ATOM 1264 N N . ARG B 1 11 ? 13.992 13.898 -7.969 1 86.81 11 ARG B N 1
ATOM 1265 C CA . ARG B 1 11 ? 12.789 14.219 -8.727 1 86.81 11 ARG B CA 1
ATOM 1266 C C . ARG B 1 11 ? 12.695 13.367 -9.992 1 86.81 11 ARG B C 1
ATOM 1268 O O . ARG B 1 11 ? 11.648 12.781 -10.281 1 86.81 11 ARG B O 1
ATOM 1275 N N . TRP B 1 12 ? 13.75 13.312 -10.695 1 90.44 12 TRP B N 1
ATOM 1276 C CA . TRP B 1 12 ? 13.75 12.539 -11.93 1 90.44 12 TRP B CA 1
ATOM 1277 C C . TRP B 1 12 ? 13.617 11.047 -11.641 1 90.44 12 TRP B C 1
ATOM 1279 O O . TRP B 1 12 ? 12.914 10.328 -12.359 1 90.44 12 TRP B O 1
ATOM 1289 N N . VAL B 1 13 ? 14.328 10.586 -10.617 1 91.75 13 VAL B N 1
ATOM 1290 C CA . VAL B 1 13 ? 14.203 9.188 -10.219 1 91.75 13 VAL B CA 1
ATOM 1291 C C . VAL B 1 13 ? 12.742 8.859 -9.945 1 91.75 13 VAL B C 1
ATOM 1293 O O . VAL B 1 13 ? 12.234 7.828 -10.398 1 91.75 13 VAL B O 1
ATOM 1296 N N . ASN B 1 14 ? 12.07 9.742 -9.289 1 92.31 14 ASN B N 1
ATOM 1297 C CA . ASN B 1 14 ? 10.664 9.531 -8.961 1 92.31 14 ASN B CA 1
ATOM 1298 C C . ASN B 1 14 ? 9.789 9.531 -10.211 1 92.31 14 ASN B C 1
ATOM 1300 O O . ASN B 1 14 ? 8.914 8.68 -10.367 1 92.31 14 ASN B O 1
ATOM 1304 N N . ILE B 1 15 ? 10 10.438 -11.086 1 93.94 15 ILE B N 1
ATOM 1305 C CA . ILE B 1 15 ? 9.195 10.547 -12.297 1 93.94 15 ILE B CA 1
ATOM 1306 C C . ILE B 1 15 ? 9.398 9.312 -13.172 1 93.94 15 ILE B C 1
ATOM 1308 O O . ILE B 1 15 ? 8.438 8.742 -13.688 1 93.94 15 ILE B O 1
ATOM 1312 N N . VAL B 1 16 ? 10.633 8.906 -13.312 1 94.94 16 VAL B N 1
ATOM 1313 C CA . VAL B 1 16 ? 10.93 7.723 -14.109 1 94.94 16 VAL B CA 1
ATOM 1314 C C . VAL B 1 16 ? 10.266 6.496 -13.477 1 94.94 16 VAL B C 1
A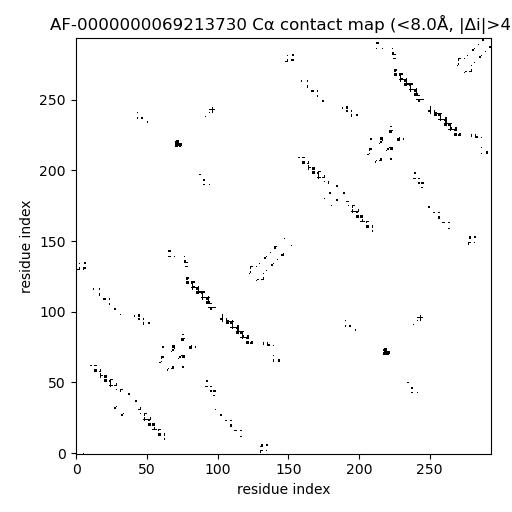TOM 1316 O O . VAL B 1 16 ? 9.664 5.68 -14.172 1 94.94 16 VAL B O 1
ATOM 1319 N N . ALA B 1 17 ? 10.422 6.371 -12.148 1 95.75 17 ALA B N 1
ATOM 1320 C CA . ALA B 1 17 ? 9.781 5.262 -11.445 1 95.75 17 ALA B CA 1
ATOM 1321 C C . ALA B 1 17 ? 8.273 5.262 -11.68 1 95.75 17 ALA B C 1
ATOM 1323 O O . ALA B 1 17 ? 7.672 4.203 -11.883 1 95.75 17 ALA B O 1
ATOM 1324 N N . ALA B 1 18 ? 7.656 6.418 -11.641 1 96.19 18 ALA B N 1
ATOM 1325 C CA . ALA B 1 18 ? 6.223 6.539 -11.875 1 96.19 18 ALA B CA 1
ATOM 1326 C C . ALA B 1 18 ? 5.859 6.078 -13.289 1 96.19 18 ALA B C 1
ATOM 1328 O O . ALA B 1 18 ? 4.891 5.34 -13.477 1 96.19 18 ALA B O 1
ATOM 1329 N N . VAL B 1 19 ? 6.605 6.48 -14.203 1 95.12 19 VAL B N 1
ATOM 1330 C CA . VAL B 1 19 ? 6.355 6.113 -15.594 1 95.12 19 VAL B CA 1
ATOM 1331 C C . VAL B 1 19 ? 6.512 4.605 -15.773 1 95.12 19 VAL B C 1
ATOM 1333 O O . VAL B 1 19 ? 5.727 3.969 -16.484 1 95.12 19 VAL B O 1
ATOM 1336 N N . VAL B 1 20 ? 7.512 4.07 -15.141 1 93.88 20 VAL B N 1
ATOM 1337 C CA . VAL B 1 20 ? 7.777 2.639 -15.234 1 93.88 20 VAL B CA 1
ATOM 1338 C C . VAL B 1 20 ? 6.574 1.858 -14.703 1 93.88 20 VAL B C 1
ATOM 1340 O O . VAL B 1 20 ? 6.07 0.953 -15.375 1 93.88 20 VAL B O 1
ATOM 1343 N N . ILE B 1 21 ? 6.078 2.174 -13.508 1 94.25 21 ILE B N 1
ATOM 1344 C CA . ILE B 1 21 ? 4.977 1.415 -12.93 1 94.25 21 ILE B CA 1
ATOM 1345 C C . ILE B 1 21 ? 3.699 1.669 -13.727 1 94.25 21 ILE B C 1
ATOM 1347 O O . ILE B 1 21 ? 2.863 0.775 -13.875 1 94.25 21 ILE B O 1
ATOM 1351 N N . GLY B 1 22 ? 3.521 2.854 -14.266 1 94.81 22 GLY B N 1
ATOM 1352 C CA . GLY B 1 22 ? 2.387 3.139 -15.133 1 94.81 22 GLY B CA 1
ATOM 1353 C C . GLY B 1 22 ? 2.408 2.348 -16.422 1 94.81 22 GLY B C 1
ATOM 1354 O O . GLY B 1 22 ? 1.382 1.809 -16.844 1 94.81 22 GLY B O 1
ATOM 1355 N N . ALA B 1 23 ? 3.533 2.314 -17.078 1 92.44 23 ALA B N 1
ATOM 1356 C CA . ALA B 1 23 ? 3.693 1.536 -18.297 1 92.44 23 ALA B CA 1
ATOM 1357 C C . ALA B 1 23 ? 3.381 0.062 -18.062 1 92.44 23 ALA B C 1
ATOM 1359 O O . ALA B 1 23 ? 2.742 -0.587 -18.891 1 92.44 23 ALA B O 1
ATOM 1360 N N . MET B 1 24 ? 3.844 -0.368 -16.938 1 87.56 24 MET B N 1
ATOM 1361 C CA . MET B 1 24 ? 3.551 -1.754 -16.594 1 87.56 24 MET B CA 1
ATOM 1362 C C . MET B 1 24 ? 2.051 -1.972 -16.438 1 87.56 24 MET B C 1
ATOM 1364 O O . MET B 1 24 ? 1.515 -2.98 -16.891 1 87.56 24 MET B O 1
ATOM 1368 N N . GLY B 1 25 ? 1.381 -1.125 -15.719 1 88.12 25 GLY B N 1
ATOM 1369 C CA . GLY B 1 25 ? -0.059 -1.241 -15.555 1 88.12 25 GLY B CA 1
ATOM 1370 C C . GLY B 1 25 ? -0.817 -1.24 -16.859 1 88.12 25 GLY B C 1
ATOM 1371 O O . GLY B 1 25 ? -1.709 -2.066 -17.078 1 88.12 25 GLY B O 1
ATOM 1372 N N . ILE B 1 26 ? -0.453 -0.354 -17.703 1 89.88 26 ILE B N 1
ATOM 1373 C CA . ILE B 1 26 ? -1.094 -0.263 -19.016 1 89.88 26 ILE B CA 1
ATOM 1374 C C . ILE B 1 26 ? -0.815 -1.533 -19.812 1 89.88 26 ILE B C 1
ATOM 1376 O O . ILE B 1 26 ? -1.724 -2.102 -20.422 1 89.88 26 ILE B O 1
ATOM 1380 N N . TYR B 1 27 ? 0.403 -1.951 -19.797 1 84.75 27 TYR B N 1
ATOM 1381 C CA . TYR B 1 27 ? 0.79 -3.168 -20.5 1 84.75 27 TYR B CA 1
ATOM 1382 C C . TYR B 1 27 ? -0.03 -4.359 -20.016 1 84.75 27 TYR B C 1
ATOM 1384 O O . TYR B 1 27 ? -0.558 -5.125 -20.828 1 84.75 27 TYR B O 1
ATOM 1392 N N . GLN B 1 28 ? -0.156 -4.492 -18.75 1 81.69 28 GLN B N 1
ATOM 1393 C CA . GLN B 1 28 ? -0.877 -5.629 -18.188 1 81.69 28 GLN B CA 1
ATOM 1394 C C . GLN B 1 28 ? -2.373 -5.523 -18.469 1 81.69 28 GLN B C 1
ATOM 1396 O O . GLN B 1 28 ? -3.043 -6.539 -18.672 1 81.69 28 GLN B O 1
ATOM 1401 N N . LEU B 1 29 ? -2.893 -4.355 -18.422 1 80.94 29 LEU B N 1
ATOM 1402 C CA . LEU B 1 29 ? -4.309 -4.172 -18.703 1 80.94 29 LEU B CA 1
ATOM 1403 C C . LEU B 1 29 ? -4.617 -4.539 -20.156 1 80.94 29 LEU B C 1
ATOM 1405 O O . LEU B 1 29 ? -5.645 -5.164 -20.438 1 80.94 29 LEU B O 1
ATOM 1409 N N . VAL B 1 30 ? -3.805 -4.133 -21.031 1 78.31 30 VAL B N 1
ATOM 1410 C CA . VAL B 1 30 ? -4.016 -4.359 -22.453 1 78.31 30 VAL B CA 1
ATOM 1411 C C . VAL B 1 30 ? -3.836 -5.84 -22.766 1 78.31 30 VAL B C 1
ATOM 1413 O O . VAL B 1 30 ? -4.594 -6.406 -23.562 1 78.31 30 VAL B O 1
ATOM 1416 N N . THR B 1 31 ? -2.895 -6.422 -22.156 1 71.38 31 THR B N 1
ATOM 1417 C CA . THR B 1 31 ? -2.65 -7.836 -22.422 1 71.38 31 THR B CA 1
ATOM 1418 C C . THR B 1 31 ? -3.672 -8.711 -21.703 1 71.38 31 THR B C 1
ATOM 1420 O O . THR B 1 31 ? -3.998 -9.805 -22.156 1 71.38 31 THR B O 1
ATOM 1423 N N . PHE B 1 32 ? -3.854 -8.531 -20.297 1 58.53 32 PHE B N 1
ATOM 1424 C CA . PHE B 1 32 ? -4.871 -9.273 -19.562 1 58.53 32 PHE B CA 1
ATOM 1425 C C . PHE B 1 32 ? -6.207 -9.234 -20.297 1 58.53 32 PHE B C 1
ATOM 1427 O O . PHE B 1 32 ? -6.891 -10.258 -20.406 1 58.53 32 PHE B O 1
ATOM 1434 N N . GLN B 1 33 ? -6.887 -7.84 -20.219 1 49.72 33 GLN B N 1
ATOM 1435 C CA . GLN B 1 33 ? -8.211 -7.719 -20.828 1 49.72 33 GLN B CA 1
ATOM 1436 C C . GLN B 1 33 ? -8.25 -8.367 -22.203 1 49.72 33 GLN B C 1
ATOM 1438 O O . GLN B 1 33 ? -9.25 -8.977 -22.578 1 49.72 33 GLN B O 1
ATOM 1443 N N . MET B 1 34 ? -7.543 -7.633 -22.969 1 40.03 34 MET B N 1
ATOM 1444 C CA . MET B 1 34 ? -7.984 -7.91 -24.328 1 40.03 34 MET B CA 1
ATOM 1445 C C . MET B 1 34 ? -8.219 -9.398 -24.531 1 40.03 34 MET B C 1
ATOM 1447 O O . MET B 1 34 ? -9.18 -9.797 -25.203 1 40.03 34 MET B O 1
ATOM 1451 N N . PHE B 1 35 ? -7.363 -10.328 -24.609 1 40.12 35 PHE B N 1
ATOM 1452 C CA . PHE B 1 35 ? -7.566 -11.578 -25.328 1 40.12 35 PHE B CA 1
ATOM 1453 C C . PHE B 1 35 ? -7.93 -12.711 -24.375 1 40.12 35 PHE B C 1
ATOM 1455 O O . PHE B 1 35 ? -8.266 -13.812 -24.812 1 40.12 35 PHE B O 1
ATOM 1462 N N . SER B 1 36 ? -7.375 -12.758 -23.062 1 46.44 36 SER B N 1
ATOM 1463 C CA . SER B 1 36 ? -7.57 -14.141 -22.625 1 46.44 36 SER B CA 1
ATOM 1464 C C . SER B 1 36 ? -8.984 -14.359 -22.094 1 46.44 36 SER B C 1
ATOM 1466 O O . SER B 1 36 ? -9.68 -13.398 -21.766 1 46.44 36 SER B O 1
ATOM 1468 N N . ASP B 1 37 ? -9.484 -15.609 -21.922 1 45.47 37 ASP B N 1
ATOM 1469 C CA . ASP B 1 37 ? -10.68 -16.297 -21.422 1 45.47 37 ASP B CA 1
ATOM 1470 C C . ASP B 1 37 ? -10.992 -15.883 -19.984 1 45.47 37 ASP B C 1
ATOM 1472 O O . ASP B 1 37 ? -10.305 -16.281 -19.062 1 45.47 37 ASP B O 1
ATOM 1476 N N . PHE B 1 38 ? -11.562 -14.75 -19.875 1 49.34 38 PHE B N 1
ATOM 1477 C CA . PHE B 1 38 ? -12.031 -14.352 -18.562 1 49.34 38 PHE B CA 1
ATOM 1478 C C . PHE B 1 38 ? -12.539 -15.562 -17.781 1 49.34 38 PHE B C 1
ATOM 1480 O O . PHE B 1 38 ? -13.516 -16.203 -18.172 1 49.34 38 PHE B O 1
ATOM 1487 N N . HIS B 1 39 ? -11.703 -16.219 -17.156 1 52.72 39 HIS B N 1
ATOM 1488 C CA . HIS B 1 39 ? -12.164 -17.188 -16.156 1 52.72 39 HIS B CA 1
ATOM 1489 C C . HIS B 1 39 ? -12.227 -16.562 -14.773 1 52.72 39 HIS B C 1
ATOM 1491 O O . HIS B 1 39 ? -11.414 -15.695 -14.438 1 52.72 39 HIS B O 1
ATOM 1497 N N . PHE B 1 40 ? -13.211 -16.703 -14.148 1 52.53 40 PHE B N 1
ATOM 1498 C CA . PHE B 1 40 ? -13.5 -16.234 -12.797 1 52.53 40 PHE B CA 1
ATOM 1499 C C . PHE B 1 40 ? -12.242 -16.234 -11.938 1 52.53 40 PHE B C 1
ATOM 1501 O O . PHE B 1 40 ? -12.031 -15.328 -11.133 1 52.53 40 PHE B O 1
ATOM 1508 N N . TYR B 1 41 ? -11.383 -17.281 -12.133 1 52.31 41 TYR B N 1
ATOM 1509 C CA . TYR B 1 41 ? -10.195 -17.438 -11.305 1 52.31 41 TYR B CA 1
ATOM 1510 C C . TYR B 1 41 ? -9.156 -16.375 -11.633 1 52.31 41 TYR B C 1
ATOM 1512 O O . TYR B 1 41 ? -8.219 -16.141 -10.867 1 52.31 41 TYR B O 1
ATOM 1520 N N . GLU B 1 42 ? -9.562 -15.562 -12.68 1 58.94 42 GLU B N 1
ATOM 1521 C CA . GLU B 1 42 ? -8.578 -14.578 -13.109 1 58.94 42 GLU B CA 1
ATOM 1522 C C . GLU B 1 42 ? -8.961 -13.172 -12.656 1 58.94 42 GLU B C 1
ATOM 1524 O O . GLU B 1 42 ? -8.281 -12.203 -12.992 1 58.94 42 GLU B O 1
ATOM 1529 N N . ILE B 1 43 ? -10.031 -13.133 -11.898 1 63.94 43 ILE B N 1
ATOM 1530 C CA . ILE B 1 43 ? -10.477 -11.812 -11.453 1 63.94 43 ILE B CA 1
ATOM 1531 C C . ILE B 1 43 ? -9.375 -11.148 -10.633 1 63.94 43 ILE B C 1
ATOM 1533 O O . ILE B 1 43 ? -9.211 -9.922 -10.68 1 63.94 43 ILE B O 1
ATOM 1537 N N . TRP B 1 44 ? -8.508 -11.961 -10.047 1 63.56 44 TRP B N 1
ATOM 1538 C CA . TRP B 1 44 ? -7.43 -11.43 -9.219 1 63.56 44 TRP B CA 1
ATOM 1539 C C . TRP B 1 44 ? -6.375 -10.734 -10.078 1 63.56 44 TRP B C 1
ATOM 1541 O O . TRP B 1 44 ? -5.652 -9.859 -9.602 1 63.56 44 TRP B O 1
ATOM 1551 N N . SER B 1 45 ? -6.496 -11.102 -11.367 1 68.88 45 SER B N 1
ATOM 1552 C CA . SER B 1 45 ? -5.445 -10.586 -12.234 1 68.88 45 SER B CA 1
ATOM 1553 C C . SER B 1 45 ? -5.695 -9.125 -12.594 1 68.88 45 SER B C 1
ATOM 1555 O O . SER B 1 45 ? -4.781 -8.43 -13.039 1 68.88 45 SER B O 1
ATOM 1557 N N . ILE B 1 46 ? -6.875 -8.656 -12.312 1 75.25 46 ILE B N 1
ATOM 1558 C CA . ILE B 1 46 ? -7.203 -7.285 -12.695 1 75.25 46 ILE B CA 1
ATOM 1559 C C . ILE B 1 46 ? -6.711 -6.316 -11.625 1 75.25 46 ILE B C 1
ATOM 1561 O O . ILE B 1 46 ? -6.562 -5.117 -11.891 1 75.25 46 ILE B O 1
ATOM 1565 N N . PHE B 1 47 ? -6.453 -6.801 -10.531 1 76.75 47 PHE B N 1
ATOM 1566 C CA . PHE B 1 47 ? -6.129 -5.93 -9.406 1 76.75 47 PHE B CA 1
ATOM 1567 C C . PHE B 1 47 ? -4.742 -5.32 -9.578 1 76.75 47 PHE B C 1
ATOM 1569 O O . PHE B 1 47 ? -4.559 -4.121 -9.375 1 76.75 47 PHE B O 1
ATOM 1576 N N . THR B 1 48 ? -3.814 -6.078 -10.102 1 79.56 48 THR B N 1
ATOM 1577 C CA . THR B 1 48 ? -2.439 -5.598 -10.148 1 79.56 48 THR B CA 1
ATOM 1578 C C . THR B 1 48 ? -2.309 -4.434 -11.125 1 79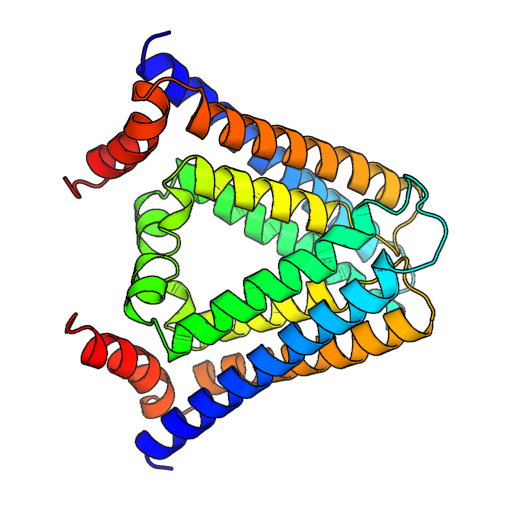.56 48 THR B C 1
ATOM 1580 O O . THR B 1 48 ? -1.753 -3.387 -10.781 1 79.56 48 THR B O 1
ATOM 1583 N N . PRO B 1 49 ? -2.902 -4.559 -12.305 1 84.62 49 PRO B N 1
ATOM 1584 C CA . PRO B 1 49 ? -2.756 -3.406 -13.195 1 84.62 49 PRO B CA 1
ATOM 1585 C C . PRO B 1 49 ? -3.516 -2.176 -12.703 1 84.62 49 PRO B C 1
ATOM 1587 O O . PRO B 1 49 ? -3.061 -1.046 -12.898 1 84.62 49 PRO B O 1
ATOM 1590 N N . ILE B 1 50 ? -4.613 -2.371 -12.062 1 86.75 50 ILE B N 1
ATOM 1591 C CA . ILE B 1 50 ? -5.375 -1.249 -11.531 1 86.75 50 ILE B CA 1
ATOM 1592 C C . ILE B 1 50 ? -4.578 -0.565 -10.422 1 86.75 50 ILE B C 1
ATOM 1594 O O . ILE B 1 50 ? -4.43 0.659 -10.422 1 86.75 50 ILE B O 1
ATOM 1598 N N . TYR B 1 51 ? -4.098 -1.328 -9.57 1 88.44 51 TYR B N 1
ATOM 1599 C CA . TYR B 1 51 ? -3.309 -0.743 -8.492 1 88.44 51 TYR B CA 1
ATOM 1600 C C . TYR B 1 51 ? -2.051 -0.077 -9.039 1 88.44 51 TYR B C 1
ATOM 1602 O O . TYR B 1 51 ? -1.62 0.96 -8.531 1 88.44 51 TYR B O 1
ATOM 1610 N N . SER B 1 52 ? -1.463 -0.688 -10.055 1 89.56 52 SER B N 1
ATOM 1611 C CA . SER B 1 52 ? -0.272 -0.088 -10.641 1 89.56 52 SER B CA 1
ATOM 1612 C C . SER B 1 52 ? -0.568 1.305 -11.195 1 89.56 52 SER B C 1
ATOM 1614 O O . SER B 1 52 ? 0.237 2.225 -11.031 1 89.56 52 SER B O 1
ATOM 1616 N N . LEU B 1 53 ? -1.722 1.463 -11.719 1 93.88 53 LEU B N 1
ATOM 1617 C CA . LEU B 1 53 ? -2.084 2.764 -12.273 1 93.88 53 LEU B CA 1
ATOM 1618 C C . LEU B 1 53 ? -2.402 3.756 -11.156 1 93.88 53 LEU B C 1
ATOM 1620 O O . LEU B 1 53 ? -2.053 4.934 -11.25 1 93.88 53 LEU B O 1
ATOM 1624 N N . ILE B 1 54 ? -3.035 3.26 -10.164 1 93.75 54 ILE B N 1
ATOM 1625 C CA . ILE B 1 54 ? -3.316 4.109 -9.008 1 93.75 54 ILE B CA 1
ATOM 1626 C C . ILE B 1 54 ? -2.006 4.574 -8.383 1 93.75 54 ILE B C 1
ATOM 1628 O O . ILE B 1 54 ? -1.83 5.766 -8.109 1 93.75 54 ILE B O 1
ATOM 1632 N N . PHE B 1 55 ? -1.088 3.711 -8.203 1 94.81 55 PHE B N 1
ATOM 1633 C CA . PHE B 1 55 ? 0.185 4.055 -7.582 1 94.81 55 PHE B CA 1
ATOM 1634 C C . PHE B 1 55 ? 1.023 4.926 -8.516 1 94.81 55 PHE B C 1
ATOM 1636 O O . PHE B 1 55 ? 1.792 5.773 -8.055 1 94.81 55 PHE B O 1
ATOM 1643 N N . CYS B 1 56 ? 0.879 4.645 -9.859 1 96.31 56 CYS B N 1
ATOM 1644 C CA . CYS B 1 56 ? 1.475 5.586 -10.797 1 96.31 56 CYS B CA 1
ATOM 1645 C C . CYS B 1 56 ? 0.986 7.004 -10.539 1 96.31 56 CYS B C 1
ATOM 1647 O O . CYS B 1 56 ? 1.789 7.93 -10.43 1 96.31 56 CYS B O 1
ATOM 1649 N N . GLY B 1 57 ? -0.29 7.207 -10.383 1 96 57 GLY B N 1
ATOM 1650 C CA . GLY B 1 57 ? -0.854 8.508 -10.062 1 96 57 GLY B CA 1
ATOM 1651 C C . GLY B 1 57 ? -0.336 9.07 -8.75 1 96 57 GLY B C 1
ATOM 1652 O O . GLY B 1 57 ? -0.023 10.266 -8.664 1 96 57 GLY B O 1
ATOM 1653 N N . LEU B 1 58 ? -0.231 8.211 -7.766 1 94.38 58 LEU B N 1
ATOM 1654 C CA . LEU B 1 58 ? 0.256 8.625 -6.457 1 94.38 58 LEU B CA 1
ATOM 1655 C C . LEU B 1 58 ? 1.701 9.102 -6.539 1 94.38 58 LEU B C 1
ATOM 1657 O O . LEU B 1 58 ? 2.055 10.125 -5.953 1 94.38 58 LEU B O 1
ATOM 1661 N N . LEU B 1 59 ? 2.537 8.398 -7.246 1 94.56 59 LEU B N 1
ATOM 1662 C CA . LEU B 1 59 ? 3.939 8.773 -7.379 1 94.56 59 LEU B CA 1
ATOM 1663 C C . LEU B 1 59 ? 4.082 10.078 -8.156 1 94.56 59 LEU B C 1
ATOM 1665 O O . LEU B 1 59 ? 4.938 10.906 -7.832 1 94.56 59 LEU B O 1
ATOM 1669 N N . LEU B 1 60 ? 3.242 10.258 -9.141 1 94.88 60 LEU B N 1
ATOM 1670 C CA . LEU B 1 60 ? 3.264 11.523 -9.867 1 94.88 60 LEU B CA 1
ATOM 1671 C C . LEU B 1 60 ? 2.801 12.672 -8.977 1 94.88 60 LEU B C 1
ATOM 1673 O O . LEU B 1 60 ? 3.305 13.789 -9.086 1 94.88 60 LEU B O 1
ATOM 1677 N N . ALA B 1 61 ? 1.896 12.398 -8.148 1 92.88 61 ALA B N 1
ATOM 1678 C CA . ALA B 1 61 ? 1.36 13.422 -7.25 1 92.88 61 ALA B CA 1
ATOM 1679 C C . ALA B 1 61 ? 2.43 13.922 -6.281 1 92.88 61 ALA B C 1
ATOM 1681 O O . ALA B 1 61 ? 2.355 15.047 -5.789 1 92.88 61 ALA B O 1
ATOM 1682 N N . ILE B 1 62 ? 3.393 13.094 -5.988 1 88.12 62 ILE B N 1
ATOM 1683 C CA . ILE B 1 62 ? 4.484 13.516 -5.117 1 88.12 62 ILE B CA 1
ATOM 1684 C C . ILE B 1 62 ? 5.215 14.703 -5.746 1 88.12 62 ILE B C 1
ATOM 1686 O O . ILE B 1 62 ? 5.676 15.602 -5.039 1 88.12 62 ILE B O 1
ATOM 1690 N N . GLU B 1 63 ? 5.25 14.75 -7.047 1 85.5 63 GLU B N 1
ATOM 1691 C CA . GLU B 1 63 ? 5.992 15.789 -7.754 1 85.5 63 GLU B CA 1
ATOM 1692 C C . GLU B 1 63 ? 5.086 16.953 -8.125 1 85.5 63 GLU B C 1
ATOM 1694 O O . GLU B 1 63 ? 5.508 18.109 -8.07 1 85.5 63 GLU B O 1
ATOM 1699 N N . PHE B 1 64 ? 3.826 16.594 -8.359 1 89.81 64 PHE B N 1
ATOM 1700 C CA . PHE B 1 64 ? 2.992 17.641 -8.953 1 89.81 64 PHE B CA 1
ATOM 1701 C C . PHE B 1 64 ? 1.947 18.125 -7.961 1 89.81 64 PHE B C 1
ATOM 1703 O O . PHE B 1 64 ? 1.368 19.203 -8.141 1 89.81 64 PHE B O 1
ATOM 1710 N N . LYS B 1 65 ? 1.63 17.344 -7.027 1 88.5 65 LYS B N 1
ATOM 1711 C CA . LYS B 1 65 ? 0.65 17.703 -6.004 1 88.5 65 LYS B CA 1
ATOM 1712 C C . LYS B 1 65 ? 1.181 17.406 -4.605 1 88.5 65 LYS B C 1
ATOM 1714 O O . LYS B 1 65 ? 0.555 16.656 -3.848 1 88.5 65 LYS B O 1
ATOM 1719 N N . LYS B 1 66 ? 2.121 18.094 -4.254 1 84.56 66 LYS B N 1
ATOM 1720 C CA . LYS B 1 66 ? 2.84 17.828 -3.014 1 84.56 66 LYS B CA 1
ATOM 1721 C C . LYS B 1 66 ? 1.956 18.094 -1.799 1 84.56 66 LYS B C 1
ATOM 1723 O O . LYS B 1 66 ? 2.023 17.375 -0.805 1 84.56 66 LYS B O 1
ATOM 1728 N N . ASP B 1 67 ? 1.147 19.125 -1.891 1 87 67 ASP B N 1
ATOM 1729 C CA . ASP B 1 67 ? 0.263 19.453 -0.775 1 87 67 ASP B CA 1
ATOM 1730 C C . ASP B 1 67 ? -0.679 18.297 -0.464 1 87 67 ASP B C 1
ATOM 1732 O O . ASP B 1 67 ? -0.892 17.953 0.702 1 87 67 ASP B O 1
ATOM 1736 N N . PHE B 1 68 ? -1.122 17.766 -1.526 1 88.75 68 PHE B N 1
ATOM 1737 C CA . PHE B 1 68 ? -2.01 16.609 -1.367 1 88.75 68 PHE B CA 1
ATOM 1738 C C . PHE B 1 68 ? -1.285 15.461 -0.688 1 88.75 68 PHE B C 1
ATOM 1740 O O . PHE B 1 68 ? -1.819 14.844 0.235 1 88.75 68 PHE B O 1
ATOM 1747 N N . ILE B 1 69 ? -0.079 15.211 -1.045 1 89.44 69 ILE B N 1
ATOM 1748 C CA . ILE B 1 69 ? 0.695 14.086 -0.524 1 89.44 69 ILE B CA 1
ATOM 1749 C C . ILE B 1 69 ? 1.092 14.359 0.924 1 89.44 69 ILE B C 1
ATOM 1751 O O . ILE B 1 69 ? 1.017 13.477 1.775 1 89.44 69 ILE B O 1
ATOM 1755 N N . ALA B 1 70 ? 1.444 15.578 1.17 1 85.12 70 ALA B N 1
ATOM 1756 C CA . ALA B 1 70 ? 1.82 15.945 2.533 1 85.12 70 ALA B CA 1
ATOM 1757 C C . ALA B 1 70 ? 0.644 15.773 3.49 1 85.12 70 ALA B C 1
ATOM 1759 O O . ALA B 1 70 ? 0.831 15.43 4.66 1 85.12 70 ALA B O 1
ATOM 1760 N N . GLU B 1 71 ? -0.445 15.984 2.908 1 87.25 71 GLU B N 1
ATOM 1761 C CA . GLU B 1 71 ? -1.641 15.898 3.742 1 87.25 71 GLU B CA 1
ATOM 1762 C C . GLU B 1 71 ? -2.096 14.453 3.906 1 87.25 71 GLU B C 1
ATOM 1764 O O . GLU B 1 71 ? -2.449 14.031 5.008 1 87.25 71 GLU B O 1
ATOM 1769 N N . GLN B 1 72 ? -1.997 13.719 2.836 1 88.94 72 GLN B N 1
ATOM 1770 C CA . GLN B 1 72 ? -2.604 12.391 2.836 1 88.94 72 GLN B CA 1
ATOM 1771 C C . GLN B 1 72 ? -1.565 11.312 3.137 1 88.94 72 GLN B C 1
ATOM 1773 O O . GLN B 1 72 ? -1.896 10.273 3.699 1 88.94 72 GLN B O 1
ATOM 1778 N N . PHE B 1 73 ? -0.328 11.57 2.754 1 91.75 73 PHE B N 1
ATOM 1779 C CA . PHE B 1 73 ? 0.752 10.602 2.863 1 91.75 73 PHE B CA 1
ATOM 1780 C C . PHE B 1 73 ? 2.033 11.266 3.352 1 91.75 73 PHE B C 1
ATOM 1782 O O . PHE B 1 73 ? 3.041 11.281 2.641 1 91.75 73 PHE B O 1
ATOM 1789 N N . GLN B 1 74 ? 2.035 11.672 4.539 1 88 74 GLN B N 1
ATOM 1790 C CA . GLN B 1 74 ? 3.139 12.461 5.07 1 88 74 GLN B CA 1
ATOM 1791 C C . GLN B 1 74 ? 4.422 11.641 5.137 1 88 74 GLN B C 1
ATOM 1793 O O . GLN B 1 74 ? 5.52 12.18 4.965 1 88 74 GLN B O 1
ATOM 1798 N N . PHE B 1 75 ? 4.316 10.383 5.348 1 88.5 75 PHE B N 1
ATOM 1799 C CA . PHE B 1 75 ? 5.496 9.523 5.43 1 88.5 75 PHE B CA 1
ATOM 1800 C C . PHE B 1 75 ? 6.273 9.547 4.121 1 88.5 75 PHE B C 1
ATOM 1802 O O . PHE B 1 75 ? 7.48 9.297 4.105 1 88.5 75 PHE B O 1
ATOM 1809 N N . MET B 1 76 ? 5.613 9.898 3.006 1 90.19 76 MET B N 1
ATOM 1810 C CA . MET B 1 76 ? 6.246 9.906 1.69 1 90.19 76 MET B CA 1
ATOM 1811 C C . MET B 1 76 ? 7.102 11.156 1.511 1 90.19 76 MET B C 1
ATOM 1813 O O . MET B 1 76 ? 7.805 11.297 0.508 1 90.19 76 MET B O 1
ATOM 1817 N N . MET B 1 77 ? 7.113 12 2.502 1 86.44 77 MET B N 1
ATOM 1818 C CA . MET B 1 77 ? 7.906 13.219 2.43 1 86.44 77 MET B CA 1
ATOM 1819 C C . MET B 1 77 ? 9.312 13 2.982 1 86.44 77 MET B C 1
ATOM 1821 O O . MET B 1 77 ? 10.141 13.906 2.967 1 86.44 77 MET B O 1
ATOM 1825 N N . THR B 1 78 ? 9.562 11.781 3.35 1 86 78 THR B N 1
ATOM 1826 C CA . THR B 1 78 ? 10.883 11.414 3.836 1 86 78 THR B CA 1
ATOM 1827 C C . THR B 1 78 ? 11.531 10.383 2.912 1 86 78 THR B C 1
ATOM 1829 O O . THR B 1 78 ? 10.836 9.617 2.248 1 86 78 THR B O 1
ATOM 1832 N N . CYS B 1 79 ? 12.852 10.391 2.914 1 88.75 79 CYS B N 1
ATOM 1833 C CA . CYS B 1 79 ? 13.57 9.438 2.074 1 88.75 79 CYS B CA 1
ATOM 1834 C C . CYS B 1 79 ? 13.344 8.008 2.553 1 88.75 79 CYS B C 1
ATOM 1836 O O . CYS B 1 79 ? 13.164 7.098 1.74 1 88.75 79 CYS B O 1
ATOM 1838 N N . PHE B 1 80 ? 13.336 7.898 3.758 1 90.31 80 PHE B N 1
ATOM 1839 C CA . PHE B 1 80 ? 13.141 6.574 4.336 1 90.31 80 PHE B CA 1
ATOM 1840 C C . PHE B 1 80 ? 11.75 6.043 4.008 1 90.31 80 PHE B C 1
ATOM 1842 O O . PHE B 1 80 ? 11.602 4.895 3.582 1 90.31 80 PHE B O 1
ATOM 1849 N N . GLY B 1 81 ? 10.75 6.887 4.176 1 91.06 81 GLY B N 1
ATOM 1850 C CA . GLY B 1 81 ? 9.383 6.5 3.854 1 91.06 81 GLY B CA 1
ATOM 1851 C C . GLY B 1 81 ? 9.195 6.137 2.393 1 91.06 81 GLY B C 1
ATOM 1852 O O . GLY B 1 81 ? 8.578 5.121 2.074 1 91.06 81 GLY B O 1
ATOM 1853 N N . ARG B 1 82 ? 9.75 6.855 1.551 1 92.31 82 ARG B N 1
ATOM 1854 C CA . ARG B 1 82 ? 9.688 6.578 0.12 1 92.31 82 ARG B CA 1
ATOM 1855 C C . ARG B 1 82 ? 10.391 5.27 -0.217 1 92.31 82 ARG B C 1
ATOM 1857 O O . ARG B 1 82 ? 9.914 4.492 -1.042 1 92.31 82 ARG B O 1
ATOM 1864 N N . GLY B 1 83 ? 11.523 5.18 0.438 1 93.56 83 GLY B N 1
ATOM 1865 C CA . GLY B 1 83 ? 12.289 3.967 0.191 1 93.56 83 GLY B CA 1
ATOM 1866 C C . GLY B 1 83 ? 11.508 2.701 0.502 1 93.56 83 GLY B C 1
ATOM 1867 O O . GLY B 1 83 ? 11.414 1.805 -0.339 1 93.56 83 GLY B O 1
ATOM 1868 N N . ILE B 1 84 ? 10.938 2.676 1.64 1 93 84 ILE B N 1
ATOM 1869 C CA . ILE B 1 84 ? 10.164 1.513 2.059 1 93 84 ILE B CA 1
ATOM 1870 C C . ILE B 1 84 ? 8.961 1.337 1.139 1 93 84 ILE B C 1
ATOM 1872 O O . ILE B 1 84 ? 8.586 0.21 0.81 1 93 84 ILE B O 1
ATOM 1876 N N . PHE B 1 85 ? 8.391 2.404 0.764 1 94.44 85 PHE B N 1
ATOM 1877 C CA . PHE B 1 85 ? 7.23 2.367 -0.116 1 94.44 85 PHE B CA 1
ATOM 1878 C C . PHE B 1 85 ? 7.594 1.762 -1.467 1 94.44 85 PHE B C 1
ATOM 1880 O O . PHE B 1 85 ? 6.867 0.91 -1.984 1 94.44 85 PHE B O 1
ATOM 1887 N N . TYR B 1 86 ? 8.688 2.133 -2.027 1 95.44 86 TYR B N 1
ATOM 1888 C CA . TYR B 1 86 ? 9.117 1.609 -3.318 1 95.44 86 TYR B CA 1
ATOM 1889 C C . TYR B 1 86 ? 9.445 0.124 -3.225 1 95.44 86 TYR B C 1
ATOM 1891 O O . TYR B 1 86 ? 9.156 -0.64 -4.148 1 95.44 86 TYR B O 1
ATOM 1899 N N . ILE B 1 87 ? 10.055 -0.22 -2.162 1 92.19 87 ILE B N 1
ATOM 1900 C CA . ILE B 1 87 ? 10.352 -1.635 -1.968 1 92.19 87 ILE B CA 1
ATOM 1901 C C . ILE B 1 87 ? 9.055 -2.432 -1.9 1 92.19 87 ILE B C 1
ATOM 1903 O O . ILE B 1 87 ? 8.938 -3.49 -2.523 1 92.19 87 ILE B O 1
ATOM 1907 N N . PHE B 1 88 ? 8.102 -1.918 -1.205 1 91.25 88 PHE B N 1
ATOM 1908 C CA . PHE B 1 88 ? 6.777 -2.521 -1.128 1 91.25 88 PHE B CA 1
ATOM 1909 C C . PHE B 1 88 ? 6.145 -2.611 -2.51 1 91.25 88 PHE B C 1
ATOM 1911 O O . PHE B 1 88 ? 5.668 -3.676 -2.914 1 91.25 88 PHE B O 1
ATOM 1918 N N . LEU B 1 89 ? 6.137 -1.505 -3.215 1 90.56 89 LEU B N 1
ATOM 1919 C CA . LEU B 1 89 ? 5.52 -1.462 -4.535 1 90.56 89 LEU B CA 1
ATOM 1920 C C . LEU B 1 89 ? 6.168 -2.479 -5.473 1 90.56 89 LEU B C 1
ATOM 1922 O O . LEU B 1 89 ? 5.473 -3.17 -6.219 1 90.56 89 LEU B O 1
ATOM 1926 N N . GLY B 1 90 ? 7.48 -2.465 -5.441 1 88.62 90 GLY B N 1
ATOM 1927 C CA . GLY B 1 90 ? 8.188 -3.422 -6.277 1 88.62 90 GLY B CA 1
ATOM 1928 C C . GLY B 1 90 ? 7.801 -4.863 -5.996 1 88.62 90 GLY B C 1
ATOM 1929 O O . GLY B 1 90 ? 7.66 -5.664 -6.922 1 88.62 90 GLY B O 1
ATOM 1930 N N . SER B 1 91 ? 7.586 -5.188 -4.781 1 84.38 91 SER B N 1
ATOM 1931 C CA . SER B 1 91 ? 7.211 -6.547 -4.395 1 84.38 91 SER B CA 1
ATOM 1932 C C . SER B 1 91 ? 5.805 -6.887 -4.875 1 84.38 91 SER B C 1
ATOM 1934 O O . SER B 1 91 ? 5.543 -8.016 -5.301 1 84.38 91 SER B O 1
ATOM 1936 N N . VAL B 1 92 ? 4.969 -5.957 -4.805 1 81.81 92 VAL B N 1
ATOM 1937 C CA . VAL B 1 92 ? 3.58 -6.168 -5.199 1 81.81 92 VAL B CA 1
ATOM 1938 C C . VAL B 1 92 ? 3.492 -6.344 -6.715 1 81.81 92 VAL B C 1
ATOM 1940 O O . VAL B 1 92 ? 2.764 -7.211 -7.203 1 81.81 92 VAL B O 1
ATOM 1943 N N . VAL B 1 93 ? 4.219 -5.539 -7.41 1 79 93 VAL B N 1
ATOM 1944 C CA . VAL B 1 93 ? 4.172 -5.547 -8.867 1 79 93 VAL B CA 1
ATOM 1945 C C . VAL B 1 93 ? 4.859 -6.805 -9.398 1 79 93 VAL B C 1
ATOM 1947 O O . VAL B 1 93 ? 4.453 -7.352 -10.43 1 79 93 VAL B O 1
ATOM 1950 N N . SER B 1 94 ? 5.879 -7.18 -8.789 1 75.5 94 SER B N 1
ATOM 1951 C CA . SER B 1 94 ? 6.609 -8.367 -9.227 1 75.5 94 SER B CA 1
ATOM 1952 C C . SER B 1 94 ? 5.766 -9.625 -9.07 1 75.5 94 SER B C 1
ATOM 1954 O O . SER B 1 94 ? 5.977 -10.609 -9.781 1 75.5 94 SER B O 1
ATOM 1956 N N . TYR B 1 95 ? 4.898 -9.453 -8.242 1 60.12 95 TYR B N 1
ATOM 1957 C CA . TYR B 1 95 ? 4.09 -10.633 -7.934 1 60.12 95 TYR B CA 1
ATOM 1958 C C . TYR B 1 95 ? 3.037 -10.859 -9.016 1 60.12 95 TYR B C 1
ATOM 1960 O O . TYR B 1 95 ? 2.123 -10.047 -9.18 1 60.12 95 TYR B O 1
ATOM 1968 N N . SER B 1 96 ? 3.311 -11.469 -10.109 1 56.09 96 SER B N 1
ATOM 1969 C CA . SER B 1 96 ? 2.316 -11.836 -11.109 1 56.09 96 SER B CA 1
ATOM 1970 C C . SER B 1 96 ? 2.205 -13.352 -11.258 1 56.09 96 SER B C 1
ATOM 1972 O O . SER B 1 96 ? 2.973 -13.961 -12 1 56.09 96 SER B O 1
ATOM 1974 N N . PRO B 1 97 ? 1.465 -13.984 -10.5 1 49.59 97 PRO B N 1
ATOM 1975 C CA . PRO B 1 97 ? 1.47 -15.445 -10.555 1 49.59 97 PRO B CA 1
ATOM 1976 C C . PRO B 1 97 ? 0.781 -15.992 -11.805 1 49.59 97 PRO B C 1
ATOM 1978 O O . PRO B 1 97 ? 1.099 -17.094 -12.25 1 49.59 97 PRO B O 1
ATOM 1981 N N . THR B 1 98 ? -0.189 -15.305 -12.195 1 52.47 98 THR B N 1
ATOM 1982 C CA . THR B 1 98 ? -1.057 -15.938 -13.18 1 52.47 98 THR B CA 1
ATOM 1983 C C . THR B 1 98 ? -0.804 -15.359 -14.57 1 52.47 98 THR B C 1
ATOM 1985 O O . THR B 1 98 ? -1.522 -15.68 -15.516 1 52.47 98 THR B O 1
ATOM 1988 N N . GLY B 1 99 ? 0.252 -14.703 -14.648 1 57.03 99 GLY B N 1
ATOM 1989 C CA . GLY B 1 99 ? 0.431 -14.141 -15.977 1 57.03 99 GLY B CA 1
ATOM 1990 C C . GLY B 1 99 ? 1.26 -15.016 -16.891 1 57.03 99 GLY B C 1
ATOM 1991 O O . GLY B 1 99 ? 1.771 -16.062 -16.469 1 57.03 99 GLY B O 1
ATOM 1992 N N . SER B 1 100 ? 0.999 -14.828 -18.141 1 64.81 100 SER B N 1
ATOM 1993 C CA . SER B 1 100 ? 1.851 -15.492 -19.125 1 64.81 100 SER B CA 1
ATOM 1994 C C . SER B 1 100 ? 3.324 -15.352 -18.766 1 64.81 100 SER B C 1
ATOM 1996 O O . SER B 1 100 ? 3.684 -14.539 -17.906 1 64.81 100 SER B O 1
ATOM 1998 N N . SER B 1 101 ? 4.047 -16.234 -19.234 1 72.19 101 SER B N 1
ATOM 1999 C CA . SER B 1 101 ? 5.488 -16.188 -19.016 1 72.19 101 SER B CA 1
ATOM 2000 C C . SER B 1 101 ? 6.031 -14.781 -19.266 1 72.19 101 SER B C 1
ATOM 2002 O O . SER B 1 101 ? 6.863 -14.297 -18.5 1 72.19 101 SER B O 1
ATOM 2004 N N . SER B 1 102 ? 5.547 -14.156 -20.297 1 74 102 SER B N 1
ATOM 2005 C CA . SER B 1 102 ? 5.996 -12.812 -20.625 1 74 102 SER B CA 1
ATOM 2006 C C . SER B 1 102 ? 5.59 -11.805 -19.562 1 74 102 SER B C 1
ATOM 2008 O O . SER B 1 102 ? 6.367 -10.922 -19.203 1 74 102 SER B O 1
ATOM 2010 N N . GLN B 1 103 ? 4.414 -12.047 -19 1 70.94 103 GLN B N 1
ATOM 2011 C CA . GLN B 1 103 ? 3.92 -11.133 -17.969 1 70.94 103 GLN B CA 1
ATOM 2012 C C . GLN B 1 103 ? 4.688 -11.32 -16.656 1 70.94 103 GLN B C 1
ATOM 2014 O O . GLN B 1 103 ? 4.938 -10.352 -15.938 1 70.94 103 GLN B O 1
ATOM 2019 N N . GLN B 1 104 ? 5.047 -12.516 -16.516 1 73.69 104 GLN B N 1
ATOM 2020 C CA . GLN B 1 104 ? 5.82 -12.797 -15.32 1 73.69 104 GLN B CA 1
ATOM 2021 C C . GLN B 1 104 ? 7.203 -12.156 -15.391 1 73.69 104 GLN B C 1
ATOM 2023 O O . GLN B 1 104 ? 7.672 -11.57 -14.414 1 73.69 104 GLN B O 1
ATOM 2028 N N . VAL B 1 105 ? 7.805 -12.273 -16.516 1 77 105 VAL B N 1
ATOM 2029 C CA . VAL B 1 105 ? 9.125 -11.688 -16.719 1 77 105 VAL B CA 1
ATOM 2030 C C . VAL B 1 105 ? 9.039 -10.164 -16.609 1 77 105 VAL B C 1
ATOM 2032 O O . VAL B 1 105 ? 9.883 -9.539 -15.969 1 77 105 VAL B O 1
ATOM 2035 N N . ALA B 1 106 ? 8.023 -9.656 -17.234 1 77.31 106 ALA B N 1
ATOM 2036 C CA . ALA B 1 106 ? 7.82 -8.211 -17.156 1 77.31 106 ALA B CA 1
ATOM 2037 C C . ALA B 1 106 ? 7.621 -7.773 -15.703 1 77.31 106 ALA B C 1
ATOM 2039 O O . ALA B 1 106 ? 8.148 -6.742 -15.281 1 77.31 106 ALA B O 1
ATOM 2040 N N . GLY B 1 107 ? 6.91 -8.594 -15.008 1 77.69 107 GLY B N 1
ATOM 2041 C CA . GLY B 1 107 ? 6.703 -8.297 -13.602 1 77.69 107 GLY B CA 1
ATOM 2042 C C . GLY B 1 107 ? 7.992 -8.258 -12.805 1 77.69 107 GLY B C 1
ATOM 2043 O O . GLY B 1 107 ? 8.188 -7.371 -11.969 1 77.69 107 GLY B O 1
ATOM 2044 N N . TRP B 1 108 ? 8.852 -9.086 -13.141 1 79.5 108 TRP B N 1
ATOM 2045 C CA . TRP B 1 108 ? 10.133 -9.133 -12.453 1 79.5 108 TRP B CA 1
ATOM 2046 C C . TRP B 1 108 ? 10.992 -7.922 -12.82 1 79.5 108 TRP B C 1
ATOM 2048 O O . TRP B 1 108 ? 11.641 -7.328 -11.953 1 79.5 108 TRP B O 1
ATOM 2058 N N . ILE B 1 109 ? 10.984 -7.594 -13.977 1 84.56 109 ILE B N 1
ATOM 2059 C CA . ILE B 1 109 ? 11.805 -6.477 -14.43 1 84.56 109 ILE B CA 1
ATOM 2060 C C . ILE B 1 109 ? 11.312 -5.184 -13.789 1 84.56 109 ILE B C 1
ATOM 2062 O O . ILE B 1 109 ? 12.102 -4.434 -13.203 1 84.56 109 ILE B O 1
ATOM 2066 N N . TRP B 1 110 ? 10.062 -5.027 -13.867 1 86.31 110 TRP B N 1
ATOM 2067 C CA . TRP B 1 110 ? 9.5 -3.812 -13.289 1 86.31 110 TRP B CA 1
ATOM 2068 C C . TRP B 1 110 ? 9.664 -3.803 -11.773 1 86.31 110 TRP B C 1
ATOM 2070 O O . TRP B 1 110 ? 10.008 -2.775 -11.188 1 86.31 110 TRP B O 1
ATOM 2080 N N . GLY B 1 111 ? 9.367 -4.906 -11.172 1 86.88 111 GLY B N 1
ATOM 2081 C CA . GLY B 1 111 ? 9.508 -5.012 -9.727 1 86.88 111 GLY B CA 1
ATOM 2082 C C . GLY B 1 111 ? 10.922 -4.746 -9.25 1 86.88 111 GLY B C 1
ATOM 2083 O O . GLY B 1 111 ? 11.125 -4.008 -8.289 1 86.88 111 GLY B O 1
ATOM 2084 N N . LEU B 1 112 ? 11.859 -5.262 -9.953 1 88 112 LEU B N 1
ATOM 2085 C CA . LEU B 1 112 ? 13.258 -5.082 -9.594 1 88 112 LEU B CA 1
ATOM 2086 C C . LEU B 1 112 ? 13.68 -3.625 -9.742 1 88 112 LEU B C 1
ATOM 2088 O O . LEU B 1 112 ? 14.445 -3.109 -8.93 1 88 112 LEU B O 1
ATOM 2092 N N . THR B 1 113 ? 13.227 -3.041 -10.742 1 93.81 113 THR B N 1
ATOM 2093 C CA . THR B 1 113 ? 13.547 -1.631 -10.938 1 93.81 113 THR B CA 1
ATOM 2094 C C . THR B 1 113 ? 13.047 -0.794 -9.766 1 93.81 113 THR B C 1
ATOM 2096 O O . THR B 1 113 ? 13.781 0.032 -9.227 1 93.81 113 THR B O 1
ATOM 2099 N N . LEU B 1 114 ? 11.859 -1.062 -9.352 1 94.5 114 LEU B N 1
ATOM 2100 C CA . LEU B 1 114 ? 11.297 -0.311 -8.242 1 94.5 114 LEU B CA 1
ATOM 2101 C C . LEU B 1 114 ? 12.016 -0.645 -6.938 1 94.5 114 LEU B C 1
ATOM 2103 O O . LEU B 1 114 ? 12.211 0.229 -6.09 1 94.5 114 LEU B O 1
ATOM 2107 N N . TRP B 1 115 ? 12.375 -1.85 -6.84 1 93 115 TRP B N 1
ATOM 2108 C CA . TRP B 1 115 ? 13.133 -2.25 -5.66 1 93 115 TRP B CA 1
ATOM 2109 C C . TRP B 1 115 ? 14.461 -1.505 -5.582 1 93 115 TRP B C 1
ATOM 2111 O O . TRP B 1 115 ? 14.859 -1.041 -4.512 1 93 115 TRP B O 1
ATOM 2121 N N . LEU B 1 116 ? 15.102 -1.384 -6.691 1 95.06 116 LEU B N 1
ATOM 2122 C CA . LEU B 1 116 ? 16.375 -0.684 -6.742 1 95.06 116 LEU B CA 1
ATOM 2123 C C . LEU B 1 116 ? 16.203 0.787 -6.379 1 95.06 116 LEU B C 1
ATOM 2125 O O . LEU B 1 116 ? 17.031 1.348 -5.645 1 95.06 116 LEU B O 1
ATOM 2129 N N . VAL B 1 117 ? 15.18 1.375 -6.887 1 95.69 117 VAL B N 1
ATOM 2130 C CA . VAL B 1 117 ? 14.883 2.756 -6.527 1 95.69 117 VAL B CA 1
ATOM 2131 C C . VAL B 1 117 ? 14.656 2.859 -5.02 1 95.69 117 VAL B C 1
ATOM 2133 O O . VAL B 1 117 ? 15.148 3.789 -4.375 1 95.69 117 VAL B O 1
ATOM 2136 N N . GLY B 1 118 ? 13.891 1.909 -4.477 1 95.94 118 GLY B N 1
ATOM 2137 C CA . GLY B 1 118 ? 13.656 1.896 -3.043 1 95.94 118 GLY B CA 1
ATOM 2138 C C . GLY B 1 118 ? 14.93 1.787 -2.23 1 95.94 118 GLY B C 1
ATOM 2139 O O . GLY B 1 118 ? 15.125 2.531 -1.268 1 95.94 118 GLY B O 1
ATOM 2140 N N . ILE B 1 119 ? 15.758 0.882 -2.609 1 94.69 119 ILE B N 1
ATOM 2141 C CA . ILE B 1 119 ? 17.031 0.703 -1.935 1 94.69 119 ILE B CA 1
ATOM 2142 C C . ILE B 1 119 ? 17.859 1.982 -2.045 1 94.69 119 ILE B C 1
ATOM 2144 O O . ILE B 1 119 ? 18.5 2.4 -1.079 1 94.69 119 ILE B O 1
ATOM 2148 N N . PHE B 1 120 ? 17.875 2.562 -3.209 1 94.38 120 PHE B N 1
ATOM 2149 C CA . PHE B 1 120 ? 18.578 3.826 -3.43 1 94.38 120 PHE B CA 1
ATOM 2150 C C . PHE B 1 120 ? 18.109 4.879 -2.426 1 94.38 120 PHE B C 1
ATOM 2152 O O . PHE B 1 120 ? 18.938 5.531 -1.786 1 94.38 120 PHE B O 1
ATOM 2159 N N . TYR B 1 121 ? 16.859 4.996 -2.203 1 93.06 121 TYR B N 1
ATOM 2160 C CA . TYR B 1 121 ? 16.297 5.961 -1.265 1 93.06 121 TYR B CA 1
ATOM 2161 C C . TYR B 1 121 ? 16.703 5.633 0.166 1 93.06 121 TYR B C 1
ATOM 2163 O O . TYR B 1 121 ? 17.062 6.527 0.941 1 93.06 121 TYR B O 1
ATOM 2171 N N . VAL B 1 122 ? 16.656 4.379 0.521 1 92.88 122 VAL B N 1
ATOM 2172 C CA . VAL B 1 122 ? 17.016 3.967 1.877 1 92.88 122 VAL B CA 1
ATOM 2173 C C . VAL B 1 122 ? 18.484 4.258 2.141 1 92.88 122 VAL B C 1
ATOM 2175 O O . VAL B 1 122 ? 18.844 4.754 3.211 1 92.88 122 VAL B O 1
ATOM 2178 N N . VAL B 1 123 ? 19.297 3.98 1.204 1 92.19 123 VAL B N 1
ATOM 2179 C CA . VAL B 1 123 ? 20.734 4.219 1.346 1 92.19 123 VAL B CA 1
ATOM 2180 C C . VAL B 1 123 ? 21 5.715 1.49 1 92.19 123 VAL B C 1
ATOM 2182 O O . VAL B 1 123 ? 21.797 6.133 2.34 1 92.19 123 VAL B O 1
ATOM 2185 N N . ILE B 1 124 ? 20.344 6.461 0.733 1 87.94 124 ILE B N 1
ATOM 2186 C CA . ILE B 1 124 ? 20.547 7.906 0.789 1 87.94 124 ILE B CA 1
ATOM 2187 C C . ILE B 1 124 ? 20.109 8.438 2.148 1 87.94 124 ILE B C 1
ATOM 2189 O O . ILE B 1 124 ? 20.703 9.375 2.684 1 87.94 124 ILE B O 1
ATOM 2193 N N . HIS B 1 125 ? 19.109 7.91 2.736 1 87.25 125 HIS B N 1
ATOM 2194 C CA . HIS B 1 125 ? 18.625 8.328 4.047 1 87.25 125 HIS B CA 1
ATOM 2195 C C . HIS B 1 125 ? 19.688 8.109 5.121 1 87.25 125 HIS B C 1
ATOM 2197 O O . HIS B 1 125 ? 19.875 8.961 5.992 1 87.25 125 HIS B O 1
ATOM 2203 N N . PHE B 1 126 ? 20.359 7.004 5.004 1 89.56 126 PHE B N 1
ATOM 2204 C CA . PHE B 1 126 ? 21.312 6.672 6.062 1 89.56 126 PHE B CA 1
ATOM 2205 C C . PHE B 1 126 ? 22.688 7.246 5.754 1 89.56 126 PHE B C 1
ATOM 2207 O O . PHE B 1 126 ? 23.422 7.633 6.664 1 89.56 126 PHE B O 1
ATOM 2214 N N . VAL B 1 127 ? 23.016 7.262 4.547 1 85.81 127 VAL B N 1
ATOM 2215 C CA . VAL B 1 127 ? 24.391 7.594 4.219 1 85.81 127 VAL B CA 1
ATOM 2216 C C . VAL B 1 127 ? 24.438 8.898 3.432 1 85.81 127 VAL B C 1
ATOM 2218 O O . VAL B 1 127 ? 25.5 9.5 3.271 1 85.81 127 VAL B O 1
ATOM 2221 N N . GLY B 1 128 ? 23.359 9.305 2.967 1 78.06 128 GLY B N 1
ATOM 2222 C CA . GLY B 1 128 ? 23.375 10.492 2.123 1 78.06 128 GLY B CA 1
ATOM 2223 C C . GLY B 1 128 ? 23.516 11.781 2.906 1 78.06 128 GLY B C 1
ATOM 2224 O O . GLY B 1 128 ? 23.391 11.789 4.133 1 78.06 128 GLY B O 1
ATOM 2225 N N . PRO B 1 129 ? 23.875 12.719 2.219 1 75.38 129 PRO B N 1
ATOM 2226 C CA . PRO B 1 129 ? 24 14.023 2.873 1 75.38 129 PRO B CA 1
ATOM 2227 C C . PRO B 1 129 ? 22.672 14.539 3.428 1 75.38 129 PRO B C 1
ATOM 2229 O O . PRO B 1 129 ? 21.625 14.266 2.863 1 75.38 129 PRO B O 1
ATOM 2232 N N . LYS B 1 130 ? 22.766 15.117 4.531 1 75.56 130 LYS B N 1
ATOM 2233 C CA . LYS B 1 130 ? 21.594 15.672 5.188 1 75.56 130 LYS B CA 1
ATOM 2234 C C . LYS B 1 130 ? 20.875 16.656 4.273 1 75.56 130 LYS B C 1
ATOM 2236 O O . LYS B 1 130 ? 19.656 16.844 4.379 1 75.56 130 LYS B O 1
ATOM 2241 N N . SER B 1 131 ? 21.625 17.266 3.379 1 70.62 131 SER B N 1
ATOM 2242 C CA . SER B 1 131 ? 21.031 18.203 2.426 1 70.62 131 SER B CA 1
ATOM 2243 C C . SER B 1 131 ? 20.016 17.516 1.527 1 70.62 131 SER B C 1
ATOM 2245 O O . SER B 1 131 ? 18.984 18.094 1.174 1 70.62 131 SER B O 1
ATOM 2247 N N . ALA B 1 132 ? 20.297 16.25 1.263 1 66.12 132 ALA B N 1
ATOM 2248 C CA . ALA B 1 132 ? 19.391 15.484 0.405 1 66.12 132 ALA B CA 1
ATOM 2249 C C . ALA B 1 132 ? 18.109 15.117 1.146 1 66.12 132 ALA B C 1
ATOM 2251 O O . ALA B 1 132 ? 17.016 15.273 0.607 1 66.12 132 ALA B O 1
ATOM 2252 N N . THR B 1 133 ? 18.297 14.719 2.332 1 69.69 133 THR B N 1
ATOM 2253 C CA . THR B 1 133 ? 17.156 14.25 3.125 1 69.69 133 THR B CA 1
ATOM 2254 C C . THR B 1 133 ? 16.312 15.422 3.598 1 69.69 133 THR B C 1
ATOM 2256 O O . THR B 1 133 ? 15.078 15.352 3.568 1 69.69 133 THR B O 1
ATOM 2259 N N . ALA B 1 134 ? 16.969 16.422 3.961 1 65.44 134 ALA B N 1
ATOM 2260 C CA . ALA B 1 134 ? 16.281 17.625 4.438 1 65.44 134 ALA B CA 1
ATOM 2261 C C . ALA B 1 134 ? 15.617 18.375 3.283 1 65.44 134 ALA B C 1
ATOM 2263 O O . ALA B 1 134 ? 14.539 18.953 3.449 1 65.44 134 ALA B O 1
ATOM 2264 N N . GLY B 1 135 ? 16.297 18.375 2.26 1 58.19 135 GLY B N 1
ATOM 2265 C CA . GLY B 1 135 ? 15.773 19.078 1.096 1 58.19 135 GLY B CA 1
ATOM 2266 C C . GLY B 1 135 ? 14.445 18.531 0.619 1 58.19 135 GLY B C 1
ATOM 2267 O O . GLY B 1 135 ? 13.57 19.297 0.201 1 58.19 135 GLY B O 1
ATOM 2268 N N . LEU B 1 136 ? 14.461 17.203 0.721 1 64.19 136 LEU B N 1
ATOM 2269 C CA . LEU B 1 136 ? 13.188 16.609 0.344 1 64.19 136 LEU B CA 1
ATOM 2270 C C . LEU B 1 136 ? 12.07 17.078 1.262 1 64.19 136 LEU B C 1
ATOM 2272 O O . LEU B 1 136 ? 10.984 17.438 0.793 1 64.19 136 LEU B O 1
ATOM 2276 N N . ARG B 1 137 ? 12.43 17.156 2.457 1 63.5 137 ARG B N 1
ATOM 2277 C CA . ARG B 1 137 ? 11.445 17.609 3.432 1 63.5 137 ARG B CA 1
ATOM 2278 C C . ARG B 1 137 ? 11.156 19.109 3.262 1 63.5 137 ARG B C 1
ATOM 2280 O O . ARG B 1 137 ? 10 19.516 3.312 1 63.5 137 ARG B O 1
ATOM 2287 N N . ASP B 1 138 ? 12.258 19.844 3.102 1 61.59 138 ASP B N 1
ATOM 2288 C CA . ASP B 1 138 ? 12.172 21.297 2.975 1 61.59 138 ASP B CA 1
ATOM 2289 C C . ASP B 1 138 ? 11.477 21.688 1.671 1 61.59 138 ASP B C 1
ATOM 2291 O O . ASP B 1 138 ? 10.695 22.641 1.643 1 61.59 138 ASP B O 1
ATOM 2295 N N . ALA B 1 139 ? 11.984 21 0.726 1 57.88 139 ALA B N 1
ATOM 2296 C CA . ALA B 1 139 ? 11.352 21.312 -0.553 1 57.88 139 ALA B CA 1
ATOM 2297 C C . ALA B 1 139 ? 9.836 21.156 -0.469 1 57.88 139 ALA B C 1
ATOM 2299 O O . ALA B 1 139 ? 9.086 21.969 -1.02 1 57.88 139 ALA B O 1
ATOM 2300 N N . VAL B 1 140 ? 9.594 20.172 0.219 1 54.03 140 VAL B N 1
ATOM 2301 C CA . VAL B 1 140 ? 8.172 19.953 0.453 1 54.03 140 VAL B CA 1
ATOM 2302 C C . VAL B 1 140 ? 7.621 21.031 1.382 1 54.03 140 VAL B C 1
ATOM 2304 O O . VAL B 1 140 ? 6.555 21.594 1.124 1 54.03 140 VAL B O 1
ATOM 2307 N N . SER B 1 141 ? 8.367 21.172 2.477 1 54.56 141 SER B N 1
ATOM 2308 C CA . SER B 1 141 ? 7.934 22.188 3.426 1 54.56 141 SER B CA 1
ATOM 2309 C C . SER B 1 141 ? 7.98 23.578 2.803 1 54.56 141 SER B C 1
ATOM 2311 O O . SER B 1 141 ? 7.113 24.422 3.074 1 54.56 141 SER B O 1
ATOM 2313 N N . ALA B 1 142 ? 9.078 23.875 2.227 1 53.78 142 ALA B N 1
ATOM 2314 C CA . ALA B 1 142 ? 9.258 25.188 1.61 1 53.78 142 ALA B CA 1
ATOM 2315 C C . ALA B 1 142 ? 8.203 25.438 0.538 1 53.78 142 ALA B C 1
ATOM 2317 O O . ALA B 1 142 ? 7.719 26.562 0.382 1 53.78 142 ALA B O 1
ATOM 2318 N N . GLU B 1 143 ? 8.102 24.469 -0.16 1 45.31 143 GLU B N 1
ATOM 2319 C CA . GLU B 1 143 ? 7.09 24.641 -1.196 1 45.31 143 GLU B CA 1
ATOM 2320 C C . GLU B 1 143 ? 5.699 24.797 -0.588 1 45.31 143 GLU B C 1
ATOM 2322 O O . GLU B 1 143 ? 4.863 25.531 -1.112 1 45.31 143 GLU B O 1
ATOM 2327 N N . TYR B 1 144 ? 5.344 24.109 0.474 1 44.88 144 TYR B N 1
ATOM 2328 C CA . TYR B 1 144 ? 3.988 24.172 1.007 1 44.88 144 TYR B CA 1
ATOM 2329 C C . TYR B 1 144 ? 3.92 25.078 2.223 1 44.88 144 TYR B C 1
ATOM 2331 O O . TYR B 1 144 ? 2.852 25.266 2.814 1 44.88 144 TYR B O 1
ATOM 2339 N N . GLY B 1 145 ? 4.789 25.797 2.432 1 41.69 145 GLY B N 1
ATOM 2340 C CA . GLY B 1 145 ? 4.719 26.797 3.479 1 41.69 145 GLY B CA 1
ATOM 2341 C C . GLY B 1 145 ? 4.562 26.219 4.867 1 41.69 145 GLY B C 1
ATOM 2342 O O . GLY B 1 145 ? 4.016 26.859 5.766 1 41.69 145 GLY B O 1
ATOM 2343 N N . THR B 1 146 ? 4.688 25 5.023 1 39.62 146 THR B N 1
ATOM 2344 C CA . THR B 1 146 ? 4.5 24.516 6.387 1 39.62 146 THR B CA 1
ATOM 2345 C C . THR B 1 146 ? 5.73 24.812 7.242 1 39.62 146 THR B C 1
ATOM 2347 O O . THR B 1 146 ? 5.77 24.469 8.422 1 39.62 146 THR B O 1
ATOM 2350 N N . ALA B 1 147 ? 6.734 25.375 6.902 1 40.53 147 ALA B N 1
ATOM 2351 C CA . ALA B 1 147 ? 7.75 25.969 7.773 1 40.53 147 ALA B CA 1
ATOM 2352 C C . ALA B 1 147 ? 7.207 27.188 8.5 1 40.53 147 ALA B C 1
ATOM 2354 O O . ALA B 1 147 ? 6.41 27.953 7.945 1 40.53 147 ALA B O 1
#